Protein AF-A0A8F2DF11-F1 (afdb_monomer_lite)

Structure (mmCIF, N/CA/C/O backbone):
data_AF-A0A8F2DF11-F1
#
_entry.id   AF-A0A8F2DF11-F1
#
loop_
_atom_site.group_PDB
_atom_site.id
_atom_site.type_symbol
_atom_site.label_atom_id
_atom_site.label_alt_id
_atom_site.label_comp_id
_atom_site.label_asym_id
_atom_site.label_entity_id
_atom_site.label_seq_id
_atom_site.pdbx_PDB_ins_code
_atom_site.Cartn_x
_atom_site.Cartn_y
_atom_site.Cartn_z
_atom_site.occupancy
_atom_site.B_iso_or_equiv
_atom_site.auth_seq_id
_atom_site.auth_comp_id
_atom_site.auth_asym_id
_atom_site.auth_atom_id
_atom_site.pdbx_PDB_model_num
ATOM 1 N N . MET A 1 1 ? -10.936 -9.848 0.531 1.00 64.88 1 MET A N 1
ATOM 2 C CA . MET A 1 1 ? -11.044 -8.956 1.709 1.00 64.88 1 MET A CA 1
ATOM 3 C C . MET A 1 1 ? -12.448 -9.126 2.257 1.00 64.88 1 MET A C 1
ATOM 5 O O . MET A 1 1 ? -13.356 -9.231 1.443 1.00 64.88 1 MET A O 1
ATOM 9 N N . LEU A 1 2 ? -12.622 -9.237 3.576 1.00 80.06 2 LEU A N 1
ATOM 10 C CA . LEU A 1 2 ? -13.960 -9.376 4.161 1.00 80.06 2 LEU A CA 1
ATOM 11 C C . LEU A 1 2 ? -14.766 -8.084 3.924 1.00 80.06 2 LEU A C 1
ATOM 13 O O . LEU A 1 2 ? -14.187 -7.006 4.129 1.00 80.06 2 LEU A O 1
ATOM 17 N N . PRO A 1 3 ? -16.049 -8.180 3.514 1.00 91.31 3 PRO A N 1
ATOM 18 C CA . PRO A 1 3 ? -16.958 -7.035 3.473 1.00 91.31 3 PRO A CA 1
ATOM 19 C C . PRO A 1 3 ? -17.015 -6.372 4.849 1.00 91.31 3 PRO A C 1
ATOM 21 O O . PRO A 1 3 ? -17.013 -7.073 5.862 1.00 91.31 3 PRO A O 1
ATOM 24 N N . LEU A 1 4 ? -17.015 -5.040 4.898 1.00 93.69 4 LEU A N 1
ATOM 25 C CA . LEU A 1 4 ? -16.922 -4.279 6.150 1.00 93.69 4 LEU A CA 1
ATOM 26 C C . LEU A 1 4 ? -18.163 -4.470 7.040 1.00 93.69 4 LEU A C 1
ATOM 28 O O . LEU A 1 4 ? -18.088 -4.352 8.265 1.00 93.69 4 LEU A O 1
ATOM 32 N N . GLU A 1 5 ? -19.292 -4.820 6.436 1.00 96.00 5 GLU A N 1
ATOM 33 C CA . GLU A 1 5 ? -20.579 -5.057 7.086 1.00 96.00 5 GLU A CA 1
ATOM 34 C C . GLU A 1 5 ? -20.505 -6.234 8.062 1.00 96.00 5 GLU A C 1
ATOM 36 O O . GLU A 1 5 ? -21.093 -6.189 9.142 1.00 96.00 5 GLU A O 1
ATOM 41 N N . LEU A 1 6 ? -19.731 -7.267 7.717 1.00 95.81 6 LEU A N 1
ATOM 42 C CA . LEU A 1 6 ? -19.611 -8.480 8.518 1.00 95.81 6 LEU A CA 1
ATOM 43 C C . LEU A 1 6 ? -18.935 -8.234 9.883 1.00 95.81 6 LEU A C 1
ATOM 45 O O . LEU A 1 6 ? -19.569 -8.517 10.902 1.00 95.81 6 LEU A O 1
ATOM 49 N N . PRO A 1 7 ? -17.702 -7.685 9.975 1.00 96.31 7 PRO A N 1
ATOM 50 C CA . PRO A 1 7 ? -17.105 -7.374 11.270 1.00 96.31 7 PRO A CA 1
ATOM 51 C C . PRO A 1 7 ? -17.904 -6.306 12.024 1.00 96.31 7 PRO A C 1
ATOM 53 O O . PRO A 1 7 ? -18.022 -6.398 13.242 1.00 96.31 7 PRO A O 1
ATOM 56 N N . THR A 1 8 ? -18.519 -5.343 11.329 1.00 97.62 8 THR A N 1
ATOM 57 C CA . THR A 1 8 ? -19.379 -4.330 11.964 1.00 97.62 8 THR A CA 1
ATOM 58 C C . THR A 1 8 ? -20.570 -4.972 12.682 1.00 97.62 8 THR A C 1
ATOM 60 O O . THR A 1 8 ? -20.850 -4.641 13.837 1.00 97.62 8 THR A O 1
ATOM 63 N N . TYR A 1 9 ? -21.240 -5.939 12.046 1.00 97.88 9 TYR A N 1
ATOM 64 C CA . TYR A 1 9 ? -22.330 -6.699 12.660 1.00 97.88 9 TYR A CA 1
ATOM 65 C C . TYR A 1 9 ? -21.873 -7.440 13.924 1.00 97.88 9 TYR A C 1
ATOM 67 O O . TYR A 1 9 ? -22.479 -7.292 14.983 1.00 97.88 9 TYR A O 1
ATOM 75 N N . PHE A 1 10 ? -20.781 -8.205 13.846 1.00 97.81 10 PHE A N 1
ATOM 76 C CA . PHE A 1 10 ? -20.311 -8.993 14.989 1.00 97.81 10 PHE A CA 1
ATOM 77 C C . PHE A 1 10 ? -19.820 -8.113 16.142 1.00 97.81 10 PHE A C 1
ATOM 79 O O . PHE A 1 10 ? -20.196 -8.340 17.291 1.00 97.81 10 PHE A O 1
ATOM 86 N N . ILE A 1 11 ? -19.035 -7.077 15.851 1.00 98.19 11 ILE A N 1
ATOM 87 C CA . ILE A 1 11 ? -18.499 -6.179 16.878 1.00 98.19 11 ILE A CA 1
ATOM 88 C C . ILE A 1 11 ? -19.634 -5.421 17.569 1.00 98.19 11 ILE A C 1
ATOM 90 O O . ILE A 1 11 ? -19.656 -5.353 18.796 1.00 98.19 11 ILE A O 1
ATOM 94 N N . SER A 1 12 ? -20.603 -4.887 16.820 1.00 98.19 12 SER A N 1
ATOM 95 C CA . SER A 1 12 ? -21.740 -4.173 17.421 1.00 98.19 12 SER A CA 1
ATOM 96 C C . SER A 1 12 ? -22.610 -5.075 18.299 1.00 98.19 12 SER A C 1
ATOM 98 O O . SER A 1 12 ? -23.082 -4.626 19.341 1.00 98.19 12 SER A O 1
ATOM 100 N N . LYS A 1 13 ? -22.785 -6.346 17.914 1.00 98.31 13 LYS A N 1
ATOM 101 C CA . LYS A 1 13 ? -23.607 -7.317 18.645 1.00 98.31 13 LYS A CA 1
ATOM 102 C C . LYS A 1 13 ? -22.943 -7.851 19.916 1.00 98.31 13 LYS A C 1
ATOM 104 O O . LYS A 1 13 ? -23.646 -8.118 20.886 1.00 98.31 13 LYS A O 1
ATOM 109 N N . TYR A 1 14 ? -21.622 -8.032 19.903 1.00 98.12 14 TYR A N 1
ATOM 110 C CA . TYR A 1 14 ? -20.895 -8.756 20.956 1.00 98.12 14 TYR A CA 1
ATOM 111 C C . TYR A 1 14 ? -19.917 -7.899 21.773 1.00 98.12 14 TYR A C 1
ATOM 113 O O . TYR A 1 14 ? -19.211 -8.434 22.620 1.00 98.12 14 TYR A O 1
ATOM 121 N N . SER A 1 15 ? -19.871 -6.584 21.556 1.00 98.38 15 SER A N 1
ATOM 122 C CA . SER A 1 15 ? -19.057 -5.655 22.351 1.00 98.38 15 SER A CA 1
ATOM 123 C C . SER A 1 15 ? -19.786 -4.332 22.567 1.00 98.38 15 SER A C 1
ATOM 125 O O . SER A 1 15 ? -20.746 -4.024 21.857 1.00 98.38 15 SER A O 1
ATOM 127 N N . LYS A 1 16 ? -19.312 -3.512 23.499 1.00 98.38 16 LYS A N 1
ATOM 128 C CA . LYS A 1 16 ? -19.758 -2.137 23.759 1.00 98.38 16 LYS A CA 1
ATOM 129 C C . LYS A 1 16 ? -18.674 -1.132 23.373 1.00 98.38 16 LYS A C 1
ATOM 131 O O . LYS A 1 16 ? -17.536 -1.491 23.088 1.00 98.38 16 LYS A O 1
ATOM 136 N N . GLU A 1 17 ? -19.045 0.144 23.306 1.00 98.38 17 GLU A N 1
ATOM 137 C CA . GLU A 1 17 ? -18.071 1.231 23.159 1.00 98.38 17 GLU A CA 1
ATOM 138 C C . GLU A 1 17 ? -16.983 1.108 24.241 1.00 98.38 17 GLU A C 1
ATOM 140 O O . GLU A 1 17 ? -17.288 0.770 25.384 1.00 98.38 17 GLU A O 1
ATOM 145 N N . ASN A 1 18 ? -15.728 1.360 23.865 1.00 98.25 18 ASN A N 1
ATOM 146 C CA . ASN A 1 18 ? -14.515 1.177 24.676 1.00 98.25 18 ASN A CA 1
ATOM 147 C C . ASN A 1 18 ? -14.087 -0.271 24.997 1.00 98.25 18 ASN A C 1
ATOM 149 O O . ASN A 1 18 ? -12.984 -0.446 25.519 1.00 98.25 18 ASN A O 1
ATOM 153 N N . ASP A 1 19 ? -14.856 -1.305 24.638 1.00 98.50 19 ASP A N 1
ATOM 154 C CA . ASP A 1 19 ? -14.372 -2.691 24.751 1.00 98.50 19 ASP A CA 1
ATOM 155 C C . ASP A 1 19 ? -13.173 -2.939 23.823 1.00 98.50 19 ASP A C 1
ATOM 157 O O . ASP A 1 19 ? -13.004 -2.267 22.800 1.00 98.50 19 ASP A O 1
ATOM 161 N N . LEU A 1 20 ? -12.346 -3.928 24.171 1.00 98.25 20 LEU A N 1
ATOM 162 C CA . LEU A 1 20 ? -11.226 -4.382 23.351 1.00 98.25 20 LEU A CA 1
ATOM 163 C C . LEU A 1 20 ? -11.668 -5.475 22.369 1.00 98.25 20 LEU A C 1
ATOM 165 O O . LEU A 1 20 ? -12.151 -6.529 22.772 1.00 98.25 20 LEU A O 1
ATOM 169 N N . VAL A 1 21 ? -11.423 -5.248 21.080 1.00 97.94 21 VAL A N 1
ATOM 170 C CA . VAL A 1 21 ? -11.607 -6.225 20.001 1.00 97.94 21 VAL A CA 1
ATOM 171 C C . VAL A 1 21 ? -10.242 -6.692 19.503 1.00 97.94 21 VAL A C 1
ATOM 173 O O . VAL A 1 21 ? -9.437 -5.888 19.040 1.00 97.94 21 VAL A O 1
ATOM 176 N N . MET A 1 22 ? -9.979 -7.995 19.559 1.00 96.88 22 MET A N 1
ATOM 177 C CA . MET A 1 22 ? -8.737 -8.578 19.053 1.00 96.88 22 MET A CA 1
ATOM 178 C C . MET A 1 22 ? -9.001 -9.413 17.803 1.00 96.88 22 MET A C 1
ATOM 180 O O . MET A 1 22 ? -9.880 -10.273 17.805 1.00 96.88 22 MET A O 1
ATOM 184 N N . ASP A 1 23 ? -8.212 -9.184 16.758 1.00 95.94 23 ASP A N 1
ATOM 185 C CA . ASP A 1 23 ? -8.204 -10.002 15.548 1.00 95.94 23 ASP A CA 1
ATOM 186 C C . ASP A 1 23 ? -6.799 -10.565 15.296 1.00 95.94 23 ASP A C 1
ATOM 188 O O . ASP A 1 23 ? -5.874 -9.842 14.924 1.00 95.94 23 ASP A O 1
ATOM 192 N N . ASN A 1 24 ? -6.644 -11.873 15.505 1.00 94.94 24 ASN A N 1
ATOM 193 C CA . ASN A 1 24 ? -5.368 -12.577 15.360 1.00 94.94 24 ASN A CA 1
ATOM 194 C C . ASN A 1 24 ? -4.954 -12.814 13.898 1.00 94.94 24 ASN A C 1
ATOM 196 O O . ASN A 1 24 ? -3.800 -13.165 13.654 1.00 94.94 24 ASN A O 1
ATOM 200 N N . PHE A 1 25 ? -5.882 -12.643 12.951 1.00 94.94 25 PHE A N 1
ATOM 201 C CA . PHE A 1 25 ? -5.690 -12.871 11.516 1.00 94.94 25 PHE A CA 1
ATOM 202 C C . PHE A 1 25 ? -6.311 -11.717 10.727 1.00 94.94 25 PHE A C 1
ATOM 204 O O . PHE A 1 25 ? -7.131 -11.898 9.822 1.00 94.94 25 PHE A O 1
ATOM 211 N N . SER A 1 26 ? -5.928 -10.504 11.118 1.00 94.19 26 SER A N 1
ATOM 212 C CA . SER A 1 26 ? -6.582 -9.267 10.694 1.00 94.19 26 SER A CA 1
ATOM 213 C C . SER A 1 26 ? -6.477 -8.990 9.195 1.00 94.19 26 SER A C 1
ATOM 215 O O . SER A 1 26 ? -7.250 -8.184 8.655 1.00 94.19 26 SER A O 1
ATOM 217 N N . GLY A 1 27 ? -5.550 -9.648 8.490 1.00 94.44 27 GLY A N 1
ATOM 218 C CA . GLY A 1 27 ? -5.295 -9.422 7.080 1.00 94.44 27 GLY A CA 1
ATOM 219 C C . GLY A 1 27 ? -5.087 -7.936 6.815 1.00 94.44 27 GLY A C 1
ATOM 220 O O . GLY A 1 27 ? -4.356 -7.237 7.508 1.00 94.44 27 GLY A O 1
ATOM 221 N N . ARG A 1 28 ? -5.810 -7.400 5.830 1.00 94.12 28 ARG A N 1
ATOM 222 C CA . ARG A 1 28 ? -5.750 -5.969 5.487 1.00 94.12 28 ARG A CA 1
ATOM 223 C C . ARG A 1 28 ? -6.543 -5.067 6.450 1.00 94.12 28 ARG A C 1
ATOM 225 O O . ARG A 1 28 ? -6.791 -3.915 6.097 1.00 94.12 28 ARG A O 1
ATOM 232 N N . GLY A 1 29 ? -7.014 -5.566 7.595 1.00 94.88 29 GLY A N 1
ATOM 233 C CA . GLY A 1 29 ? -7.559 -4.768 8.700 1.00 94.88 29 GLY A CA 1
ATOM 234 C C . GLY A 1 29 ? -9.034 -4.351 8.615 1.00 94.88 29 GLY A C 1
ATOM 235 O O . GLY A 1 29 ? -9.387 -3.337 9.210 1.00 94.88 29 GLY A O 1
ATOM 236 N N . SER A 1 30 ? -9.913 -5.071 7.896 1.00 95.12 30 SER A N 1
ATOM 237 C CA . SER A 1 30 ? -11.357 -4.724 7.847 1.00 95.12 30 SER A CA 1
ATOM 238 C C . SER A 1 30 ? -12.006 -4.707 9.240 1.00 95.12 30 SER A C 1
ATOM 240 O O . SER A 1 30 ? -12.810 -3.828 9.541 1.00 95.12 30 SER A O 1
ATOM 242 N N . SER A 1 31 ? -11.641 -5.660 10.098 1.00 95.88 31 SER A N 1
ATOM 243 C CA . SER A 1 31 ? -12.094 -5.756 11.491 1.00 95.88 31 SER A CA 1
ATOM 244 C C . SER A 1 31 ? -11.641 -4.570 12.341 1.00 95.88 31 SER A C 1
ATOM 246 O O . SER A 1 31 ? -12.437 -4.027 13.102 1.00 95.88 31 SER A O 1
ATOM 248 N N . LEU A 1 32 ? -10.398 -4.116 12.161 1.00 96.25 32 LEU A N 1
ATOM 249 C CA . LEU A 1 32 ? -9.835 -2.966 12.877 1.00 96.25 32 LEU A CA 1
ATOM 250 C C . LEU A 1 32 ? -10.547 -1.667 12.494 1.00 96.25 32 LEU A C 1
ATOM 252 O O . LEU A 1 32 ? -10.874 -0.857 13.360 1.00 96.25 32 LEU A O 1
ATOM 256 N N . VAL A 1 33 ? -10.847 -1.490 11.202 1.00 95.56 33 VAL A N 1
ATOM 257 C CA . VAL A 1 33 ? -11.647 -0.354 10.720 1.00 95.56 33 VAL A CA 1
ATOM 258 C C . VAL A 1 33 ? -13.041 -0.374 11.342 1.00 95.56 33 VAL A C 1
ATOM 260 O O . VAL A 1 33 ? -13.478 0.646 11.869 1.00 95.56 33 VAL A O 1
ATOM 263 N N . ALA A 1 34 ? -13.716 -1.526 11.341 1.00 96.50 34 ALA A N 1
ATOM 264 C CA . ALA A 1 34 ? -15.034 -1.664 11.957 1.00 96.50 34 ALA A CA 1
ATOM 265 C C . ALA A 1 34 ? -15.002 -1.365 13.467 1.00 96.50 34 ALA A C 1
ATOM 267 O O . ALA A 1 34 ? -15.828 -0.595 13.958 1.00 96.50 34 ALA A O 1
ATOM 268 N N . ALA A 1 35 ? -14.018 -1.901 14.197 1.00 97.06 35 ALA A N 1
ATOM 269 C CA . ALA A 1 35 ? -13.830 -1.621 15.620 1.00 97.06 35 ALA A CA 1
ATOM 270 C C . ALA A 1 35 ? -13.629 -0.120 15.875 1.00 97.06 35 ALA A C 1
ATOM 272 O O . ALA A 1 35 ? -14.293 0.453 16.738 1.00 97.06 35 ALA A O 1
ATOM 273 N N . ARG A 1 36 ? -12.788 0.540 15.067 1.00 95.50 36 ARG A N 1
ATOM 274 C CA . ARG A 1 36 ? -12.555 1.989 15.134 1.00 95.50 36 ARG A CA 1
ATOM 275 C C . ARG A 1 36 ? -13.829 2.795 14.874 1.00 95.50 36 ARG A C 1
ATOM 277 O O . ARG A 1 36 ? -14.128 3.699 15.648 1.00 95.50 36 ARG A O 1
ATOM 284 N N . MET A 1 37 ? -14.580 2.479 13.816 1.00 95.81 37 MET A N 1
ATOM 285 C CA . MET A 1 37 ? -15.846 3.154 13.480 1.00 95.81 37 MET A CA 1
ATOM 286 C C . MET A 1 37 ? -16.880 3.019 14.600 1.00 95.81 37 MET A C 1
ATOM 288 O O . MET A 1 37 ? -17.621 3.957 14.883 1.00 95.81 37 MET A O 1
ATOM 292 N N . LEU A 1 38 ? -16.892 1.866 15.268 1.00 97.69 38 LEU A N 1
ATOM 293 C CA . LEU A 1 38 ? -17.745 1.582 16.415 1.00 97.69 38 LEU A CA 1
ATOM 294 C C . LEU A 1 38 ? -17.148 2.075 17.745 1.00 97.69 38 LEU A C 1
ATOM 296 O O . LEU A 1 38 ? -17.712 1.780 18.792 1.00 97.69 38 LEU A O 1
ATOM 300 N N . LYS A 1 39 ? -16.039 2.823 17.751 1.00 97.44 39 LYS A N 1
ATOM 301 C CA . LYS A 1 39 ? -15.400 3.346 18.975 1.00 97.44 39 LYS A CA 1
ATOM 302 C C . LYS A 1 39 ? -15.004 2.254 19.987 1.00 97.44 39 LYS A C 1
ATOM 304 O O . LYS A 1 39 ? -15.158 2.411 21.196 1.00 97.44 39 LYS A O 1
ATOM 309 N N . ARG A 1 40 ? -14.522 1.112 19.498 1.00 97.81 40 ARG A N 1
ATOM 310 C CA . ARG A 1 40 ? -13.879 0.072 20.315 1.00 97.81 40 ARG A CA 1
ATOM 311 C C . ARG A 1 40 ? -12.369 0.288 20.324 1.00 97.81 40 ARG A C 1
ATOM 313 O O . ARG A 1 40 ? -11.802 0.829 19.372 1.00 97.81 40 ARG A O 1
ATOM 320 N N . ASN A 1 41 ? -11.721 -0.178 21.383 1.00 97.56 41 ASN A N 1
ATOM 321 C CA . ASN A 1 41 ? -10.285 -0.422 21.365 1.00 97.56 41 ASN A CA 1
ATOM 322 C C . ASN A 1 41 ? -10.016 -1.653 20.493 1.00 97.56 41 ASN A C 1
ATOM 324 O O . ASN A 1 41 ? -10.850 -2.555 20.421 1.00 97.56 41 ASN A O 1
ATOM 328 N N . PHE A 1 42 ? -8.874 -1.710 19.812 1.00 96.69 42 PHE A N 1
ATOM 329 C CA . PHE A 1 42 ? -8.587 -2.831 18.923 1.00 96.69 42 PHE A CA 1
ATOM 330 C C . PHE A 1 42 ? -7.111 -3.204 18.879 1.00 96.69 42 PHE A C 1
ATOM 332 O O . PHE A 1 42 ? -6.236 -2.347 18.988 1.00 96.69 42 PHE A O 1
ATOM 339 N N . ILE A 1 43 ? -6.854 -4.495 18.674 1.00 96.56 43 ILE A N 1
ATOM 340 C CA . ILE A 1 43 ? -5.533 -5.062 18.395 1.00 96.56 43 ILE A CA 1
ATOM 341 C C . ILE A 1 43 ? -5.676 -5.982 17.185 1.00 96.56 43 ILE A C 1
ATOM 343 O O . ILE A 1 43 ? -6.560 -6.837 17.149 1.00 96.56 43 ILE A O 1
ATOM 347 N N . GLY A 1 44 ? -4.807 -5.802 16.194 1.00 95.00 44 GLY A N 1
ATOM 348 C CA . GLY A 1 44 ? -4.730 -6.662 15.020 1.00 95.00 44 GLY A CA 1
ATOM 349 C C . GLY A 1 44 ? -3.351 -7.283 14.896 1.00 95.00 44 GLY A C 1
ATOM 350 O O . GLY A 1 44 ? -2.352 -6.590 15.072 1.00 95.00 44 GLY A O 1
ATOM 351 N N . ASN A 1 45 ? -3.308 -8.569 14.569 1.00 94.19 45 ASN A N 1
ATOM 352 C CA . ASN A 1 45 ? -2.090 -9.275 14.196 1.00 94.19 45 ASN A CA 1
ATOM 353 C C . ASN A 1 45 ? -2.266 -9.926 12.819 1.00 94.19 45 ASN A C 1
ATOM 355 O O . ASN A 1 45 ? -3.380 -10.294 12.439 1.00 94.19 45 ASN A O 1
ATOM 359 N N . ASP A 1 46 ? -1.179 -10.033 12.062 1.00 95.75 46 ASP A N 1
ATOM 360 C CA . ASP A 1 46 ? -1.094 -10.837 10.844 1.00 95.75 46 ASP A CA 1
ATOM 361 C C . ASP A 1 46 ? 0.381 -11.130 10.533 1.00 95.75 46 ASP A C 1
ATOM 363 O O . ASP A 1 46 ? 1.241 -10.272 10.727 1.00 95.75 46 ASP A O 1
ATOM 367 N N . LEU A 1 47 ? 0.680 -12.336 10.046 1.00 94.00 47 LEU A N 1
ATOM 368 C CA . LEU A 1 47 ? 2.049 -12.737 9.711 1.00 94.00 47 LEU A CA 1
ATOM 369 C C . LEU A 1 47 ? 2.559 -12.051 8.434 1.00 94.00 47 LEU A C 1
ATOM 371 O O . LEU A 1 47 ? 3.766 -11.915 8.241 1.00 94.00 47 LEU A O 1
ATOM 375 N N . ASN A 1 48 ? 1.662 -11.658 7.531 1.00 94.25 48 ASN A N 1
ATOM 376 C CA . ASN A 1 48 ? 2.040 -11.134 6.230 1.00 94.25 48 ASN A CA 1
ATOM 377 C C . ASN A 1 48 ? 2.464 -9.650 6.328 1.00 94.25 48 ASN A C 1
ATOM 379 O O . ASN A 1 48 ? 1.632 -8.806 6.670 1.00 94.25 48 ASN A O 1
ATOM 383 N N . PRO A 1 49 ? 3.700 -9.281 5.930 1.00 94.81 49 PRO A N 1
ATOM 384 C CA . PRO A 1 49 ? 4.157 -7.887 5.921 1.00 94.81 49 PRO A CA 1
ATOM 385 C C . PRO A 1 49 ? 3.234 -6.938 5.150 1.00 94.81 49 PRO A C 1
ATOM 387 O O . PRO A 1 49 ? 2.951 -5.827 5.593 1.00 94.81 49 PRO A O 1
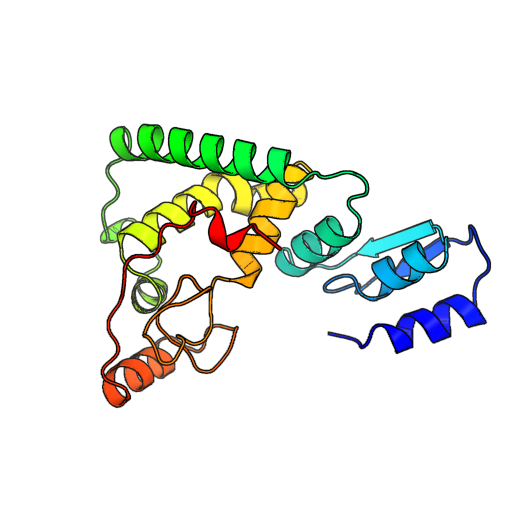ATOM 390 N N . TYR A 1 50 ? 2.705 -7.385 4.007 1.00 94.12 50 TYR A N 1
ATOM 391 C CA . TYR A 1 50 ? 1.763 -6.598 3.211 1.00 94.12 50 TYR A CA 1
ATOM 392 C C . TYR A 1 50 ? 0.444 -6.367 3.963 1.00 94.12 50 TYR A C 1
ATOM 394 O O . TYR A 1 50 ? -0.123 -5.276 3.907 1.00 94.12 50 TYR A O 1
ATOM 402 N N . ALA A 1 51 ? -0.035 -7.374 4.700 1.00 94.94 51 ALA A N 1
ATOM 403 C CA . ALA A 1 51 ? -1.226 -7.244 5.530 1.00 94.94 51 ALA A CA 1
ATOM 404 C C . ALA A 1 51 ? -1.014 -6.198 6.634 1.00 94.94 51 ALA A C 1
ATOM 406 O O . ALA A 1 51 ? -1.856 -5.311 6.772 1.00 94.94 51 ALA A O 1
ATOM 407 N N . TYR A 1 52 ? 0.135 -6.236 7.323 1.00 95.94 52 TYR A N 1
ATOM 408 C CA . TYR A 1 52 ? 0.509 -5.239 8.330 1.00 95.94 52 TYR A CA 1
ATOM 409 C C . TYR A 1 52 ? 0.569 -3.821 7.758 1.00 95.94 52 TYR A C 1
ATOM 411 O O . TYR A 1 52 ? -0.042 -2.917 8.317 1.00 95.94 52 TYR A O 1
ATOM 419 N N . VAL A 1 53 ? 1.253 -3.608 6.629 1.00 96.88 53 VAL A N 1
ATOM 420 C CA . VAL A 1 53 ? 1.365 -2.267 6.025 1.00 96.88 53 VAL A CA 1
ATOM 421 C C . VAL A 1 53 ? -0.022 -1.697 5.705 1.00 96.88 53 VAL A C 1
ATOM 423 O O . VAL A 1 53 ? -0.323 -0.545 6.040 1.00 96.88 53 VAL A O 1
ATOM 426 N N . CYS A 1 54 ? -0.903 -2.520 5.124 1.00 95.56 54 CYS A N 1
ATOM 427 C CA . CYS A 1 54 ? -2.277 -2.132 4.814 1.00 95.56 54 CYS A CA 1
ATOM 428 C C . CYS A 1 54 ? -3.145 -1.893 6.055 1.00 95.56 54 CYS A C 1
ATOM 430 O O . CYS A 1 54 ? -3.972 -0.978 6.055 1.00 95.56 54 CYS A O 1
ATOM 432 N N . SER A 1 55 ? -3.026 -2.736 7.083 1.00 95.25 55 SER A N 1
ATOM 433 C CA . SER A 1 55 ? -3.824 -2.616 8.303 1.00 95.25 55 SER A CA 1
ATOM 434 C C . SER A 1 55 ? -3.355 -1.427 9.139 1.00 95.25 55 SER A C 1
ATOM 436 O O . SER A 1 55 ? -4.193 -0.610 9.517 1.00 95.25 55 SER A O 1
ATOM 438 N N . LYS A 1 56 ? -2.039 -1.234 9.302 1.00 94.94 56 LYS A N 1
ATOM 439 C CA . LYS A 1 56 ? -1.436 -0.056 9.940 1.00 94.94 56 LYS A CA 1
ATOM 440 C C . LYS A 1 56 ? -1.931 1.233 9.300 1.00 94.94 56 LYS A C 1
ATOM 442 O O . LYS A 1 56 ? -2.465 2.073 10.020 1.00 94.94 56 LYS A O 1
ATOM 447 N N . PHE A 1 57 ? -1.880 1.352 7.969 1.00 95.12 57 PHE A N 1
ATOM 448 C CA . PHE A 1 57 ? -2.360 2.546 7.257 1.00 95.12 57 PHE A CA 1
ATOM 449 C C . PHE A 1 57 ? -3.794 2.938 7.651 1.00 95.12 57 PHE A C 1
ATOM 451 O O . PHE A 1 57 ? -4.069 4.091 7.969 1.00 95.12 57 PHE A O 1
ATOM 458 N N . LYS A 1 58 ? -4.706 1.965 7.735 1.00 92.38 58 LYS A N 1
ATOM 459 C CA . LYS A 1 58 ? -6.117 2.198 8.099 1.00 92.38 58 LYS A CA 1
ATOM 460 C C . LYS A 1 58 ? -6.330 2.599 9.562 1.00 92.38 58 LYS A C 1
ATOM 462 O O . LYS A 1 58 ? -7.405 3.078 9.934 1.00 92.38 58 LYS A O 1
ATOM 467 N N . THR A 1 59 ? -5.324 2.398 10.407 1.00 89.25 59 THR A N 1
ATOM 468 C CA . THR A 1 59 ? -5.355 2.768 11.828 1.00 89.25 59 THR A CA 1
ATOM 469 C C . THR A 1 59 ? -4.738 4.139 12.103 1.00 89.25 59 THR A C 1
ATOM 471 O O . THR A 1 59 ? -4.982 4.694 13.176 1.00 89.25 59 THR A O 1
ATOM 474 N N . ILE A 1 60 ? -4.044 4.737 11.125 1.00 90.19 60 ILE A N 1
ATOM 475 C CA . ILE A 1 60 ? -3.475 6.087 11.230 1.00 90.19 60 ILE A CA 1
ATOM 476 C C . ILE A 1 60 ? -4.604 7.097 11.474 1.00 90.19 60 ILE A C 1
ATOM 478 O O . ILE A 1 60 ? -5.666 7.055 10.840 1.00 90.19 60 ILE A O 1
ATOM 482 N N . LYS A 1 61 ? -4.413 7.982 12.456 1.00 84.56 61 LYS A N 1
ATOM 483 C CA . LYS A 1 61 ? -5.430 8.969 12.857 1.00 84.56 61 LYS A CA 1
ATOM 484 C C . LYS A 1 61 ? -5.273 10.302 12.140 1.00 84.56 61 LYS A C 1
ATOM 486 O O . LYS A 1 61 ? -6.275 10.852 11.701 1.00 84.56 61 LYS A O 1
ATOM 491 N N . ASN A 1 62 ? -4.037 10.778 12.021 1.00 87.12 62 ASN A N 1
ATOM 492 C CA . ASN A 1 62 ? -3.724 12.128 11.576 1.00 87.12 62 ASN A CA 1
ATOM 493 C C . ASN A 1 62 ? -2.623 12.064 10.517 1.00 87.12 62 ASN A C 1
ATOM 495 O O . ASN A 1 62 ? -1.445 12.028 10.854 1.00 87.12 62 ASN A O 1
ATOM 499 N N . ILE A 1 63 ? -3.013 12.038 9.248 1.00 90.38 63 ILE A N 1
ATOM 500 C CA . ILE A 1 63 ? -2.092 12.165 8.121 1.00 90.38 63 ILE A CA 1
ATOM 501 C C . ILE A 1 63 ? -2.725 13.112 7.112 1.00 90.38 63 ILE A C 1
ATOM 503 O O . ILE A 1 63 ? -3.899 12.949 6.769 1.00 90.38 63 ILE A O 1
ATOM 507 N N . LYS A 1 64 ? -1.988 14.141 6.696 1.00 93.06 64 LYS A N 1
ATOM 508 C CA . LYS A 1 64 ? -2.461 15.061 5.664 1.00 93.06 64 LYS A CA 1
ATOM 509 C C . LYS A 1 64 ? -1.868 14.666 4.329 1.00 93.06 64 LYS A C 1
ATOM 511 O O . LYS A 1 64 ? -0.762 14.136 4.246 1.00 93.06 64 LYS A O 1
ATOM 516 N N . LYS A 1 65 ? -2.612 14.965 3.273 1.00 91.56 65 LYS A N 1
ATOM 517 C CA . LYS A 1 65 ? -2.171 14.725 1.904 1.00 91.56 65 LYS A CA 1
ATOM 518 C C . LYS A 1 65 ? -0.878 15.477 1.598 1.00 91.56 65 LYS A C 1
ATOM 520 O O . LYS A 1 65 ? 0.009 14.920 0.966 1.00 91.56 65 LYS A O 1
ATOM 525 N N . GLU A 1 66 ? -0.762 16.712 2.071 1.00 94.00 66 GLU A N 1
ATOM 526 C CA . GLU A 1 66 ? 0.416 17.554 1.864 1.00 94.0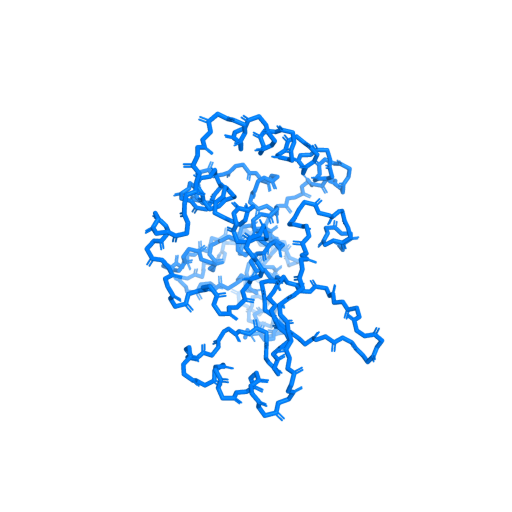0 66 GLU A CA 1
ATOM 527 C C . GLU A 1 66 ? 1.667 16.929 2.491 1.00 94.00 66 GLU A C 1
ATOM 529 O O . GLU A 1 66 ? 2.720 16.932 1.865 1.00 94.00 66 GLU A O 1
ATOM 534 N N . ASP A 1 67 ? 1.543 16.318 3.674 1.00 95.25 67 ASP A N 1
ATOM 535 C CA . ASP A 1 67 ? 2.665 15.648 4.341 1.00 95.25 67 ASP A CA 1
ATOM 536 C C . ASP A 1 67 ? 3.161 14.445 3.523 1.00 95.25 67 ASP A C 1
ATOM 538 O O . ASP A 1 67 ? 4.364 14.219 3.406 1.00 95.25 67 ASP A O 1
ATOM 542 N N . ILE A 1 68 ? 2.235 13.697 2.913 1.00 95.00 68 ILE A N 1
ATOM 543 C CA . ILE A 1 68 ? 2.555 12.566 2.033 1.00 95.00 68 ILE A CA 1
ATOM 544 C C . ILE A 1 68 ? 3.275 13.054 0.777 1.00 95.00 68 ILE A C 1
ATOM 546 O O . ILE A 1 68 ? 4.301 12.490 0.412 1.00 95.00 68 ILE A O 1
ATOM 550 N N . LEU A 1 69 ? 2.757 14.103 0.131 1.00 95.00 69 LEU A N 1
ATOM 551 C CA . LEU A 1 69 ? 3.359 14.668 -1.079 1.00 95.00 69 LEU A CA 1
ATOM 552 C C . LEU A 1 69 ? 4.768 15.208 -0.808 1.00 95.00 69 LEU A C 1
ATOM 554 O O . LEU A 1 69 ? 5.693 14.840 -1.520 1.00 95.00 69 LEU A O 1
ATOM 558 N N . ASN A 1 70 ? 4.953 15.966 0.276 1.00 96.31 70 ASN A N 1
ATOM 559 C CA . ASN A 1 70 ? 6.272 16.460 0.675 1.00 96.31 70 ASN A CA 1
ATOM 560 C C . ASN A 1 70 ? 7.254 15.310 0.945 1.00 96.31 70 ASN A C 1
ATOM 562 O O . ASN A 1 70 ? 8.423 15.383 0.576 1.00 96.31 70 ASN A O 1
ATOM 566 N N . GLN A 1 71 ? 6.789 14.233 1.586 1.00 96.88 71 GLN A N 1
ATOM 567 C CA . GLN A 1 71 ? 7.638 13.075 1.854 1.00 96.88 71 GLN A CA 1
ATOM 568 C C . GLN A 1 71 ? 8.004 12.316 0.570 1.00 96.88 71 GLN A C 1
ATOM 570 O O . GLN A 1 71 ? 9.110 11.793 0.472 1.00 96.88 71 GLN A O 1
ATOM 575 N N . ILE A 1 72 ? 7.125 12.280 -0.432 1.00 96.56 72 ILE A N 1
ATOM 576 C CA . ILE A 1 72 ? 7.443 11.711 -1.748 1.00 96.56 72 ILE A CA 1
ATOM 577 C C . ILE A 1 72 ? 8.495 12.552 -2.468 1.00 96.56 72 ILE A C 1
ATOM 579 O O . ILE A 1 72 ? 9.454 11.975 -2.973 1.00 96.56 72 ILE A O 1
ATOM 583 N N . ASP A 1 73 ? 8.365 13.880 -2.452 1.00 96.69 73 ASP A N 1
ATOM 584 C CA . ASP A 1 73 ? 9.358 14.784 -3.044 1.00 96.69 73 ASP A CA 1
ATOM 585 C C . ASP A 1 73 ? 10.728 14.612 -2.358 1.00 96.69 73 ASP A C 1
ATOM 587 O O . ASP A 1 73 ? 11.770 14.563 -3.014 1.00 96.69 73 ASP A O 1
ATOM 591 N N . ASN A 1 74 ? 10.748 14.441 -1.030 1.00 97.69 74 ASN A N 1
ATOM 592 C CA . ASN A 1 74 ? 11.971 14.116 -0.290 1.00 97.69 74 ASN A CA 1
ATOM 593 C C . ASN A 1 74 ? 12.576 12.781 -0.746 1.00 97.69 74 ASN A C 1
ATOM 595 O O . ASN A 1 74 ? 13.778 12.707 -0.994 1.00 97.69 74 ASN A O 1
ATOM 599 N N . LEU A 1 75 ? 11.757 11.734 -0.883 1.00 97.38 75 LEU A N 1
ATOM 600 C CA . LEU A 1 75 ? 12.212 10.420 -1.341 1.00 97.38 75 LEU A CA 1
ATOM 601 C C . LEU A 1 75 ? 12.713 10.449 -2.793 1.00 97.38 75 LEU A C 1
ATOM 603 O O . LEU A 1 75 ? 13.671 9.744 -3.099 1.00 97.38 75 LEU A O 1
ATOM 607 N N . GLU A 1 76 ? 12.108 11.253 -3.670 1.00 97.50 76 GLU A N 1
ATOM 608 C CA . GLU A 1 76 ? 12.577 11.447 -5.048 1.00 97.50 76 GLU A CA 1
ATOM 609 C C . GLU A 1 76 ? 13.951 12.128 -5.059 1.00 97.50 76 GLU A C 1
ATOM 611 O O . GLU A 1 76 ? 14.872 11.651 -5.719 1.00 97.50 76 GLU A O 1
ATOM 616 N N . ASN A 1 77 ? 14.140 13.181 -4.259 1.00 97.12 77 ASN A N 1
ATOM 617 C CA . ASN A 1 77 ? 15.440 13.844 -4.121 1.00 97.12 77 ASN A CA 1
ATOM 618 C C . ASN A 1 77 ? 16.517 12.898 -3.568 1.00 97.12 77 ASN A C 1
ATOM 620 O O . ASN A 1 77 ? 17.631 12.842 -4.093 1.00 97.12 77 ASN A O 1
ATOM 624 N N . GLU A 1 78 ? 16.189 12.117 -2.534 1.00 97.06 78 GLU A N 1
ATOM 625 C CA . GLU A 1 78 ? 17.092 11.089 -2.010 1.00 97.06 78 GLU A CA 1
ATOM 626 C C . GLU A 1 78 ? 17.426 10.031 -3.068 1.00 97.06 78 GLU A C 1
ATOM 628 O O . GLU A 1 78 ? 18.578 9.605 -3.165 1.00 97.06 78 GLU A O 1
ATOM 633 N N . PHE A 1 79 ? 16.444 9.623 -3.874 1.00 96.31 79 PHE A N 1
ATOM 634 C CA . PHE A 1 79 ? 16.644 8.683 -4.970 1.00 96.31 79 PHE A CA 1
ATOM 635 C C . PHE A 1 79 ? 17.601 9.231 -6.027 1.00 96.31 79 PHE A C 1
ATOM 637 O O . PHE A 1 79 ? 18.480 8.494 -6.468 1.00 96.31 79 PHE A O 1
ATOM 644 N N . LEU A 1 80 ? 17.466 10.499 -6.421 1.00 95.31 80 LEU A N 1
ATOM 645 C CA . LEU A 1 80 ? 18.351 11.122 -7.408 1.00 95.31 80 LEU A CA 1
ATOM 646 C C . LEU A 1 80 ? 19.806 11.122 -6.923 1.00 95.31 80 LEU A C 1
ATOM 648 O O . LEU A 1 80 ? 20.686 10.635 -7.633 1.00 95.31 80 LEU A O 1
ATOM 652 N N . ILE A 1 81 ? 20.043 11.547 -5.677 1.00 95.12 81 ILE A N 1
ATOM 653 C CA . ILE A 1 81 ? 21.376 11.514 -5.050 1.00 95.12 81 ILE A CA 1
ATOM 654 C C . ILE A 1 81 ? 21.896 10.075 -4.962 1.00 95.12 81 ILE A C 1
ATOM 656 O O . ILE A 1 81 ? 23.063 9.793 -5.241 1.00 95.12 81 ILE A O 1
ATOM 660 N N . TRP A 1 82 ? 21.041 9.134 -4.563 1.00 94.00 82 TRP A N 1
ATOM 661 C CA . TRP A 1 82 ? 21.413 7.728 -4.466 1.00 94.00 82 TRP A CA 1
ATOM 662 C C . TRP A 1 82 ? 21.782 7.140 -5.835 1.00 94.00 82 TRP A C 1
ATOM 664 O O . TRP A 1 82 ? 22.802 6.460 -5.939 1.00 94.00 82 TRP A O 1
ATOM 674 N N . LYS A 1 83 ? 21.014 7.439 -6.889 1.00 91.69 83 LYS A N 1
ATOM 675 C CA . LYS A 1 83 ? 21.237 6.962 -8.263 1.00 91.69 83 LYS A CA 1
ATOM 676 C C . LYS A 1 83 ? 22.558 7.470 -8.843 1.00 91.69 83 LYS A C 1
ATOM 678 O O . LYS A 1 83 ? 23.220 6.726 -9.555 1.00 91.69 83 LYS A O 1
ATOM 683 N N . GLU A 1 84 ? 22.968 8.695 -8.522 1.00 90.00 84 GLU A N 1
ATOM 684 C CA . GLU A 1 84 ? 24.266 9.240 -8.952 1.00 90.00 84 GLU A CA 1
ATOM 685 C C . GLU A 1 84 ? 25.456 8.509 -8.314 1.00 90.00 84 GLU A C 1
ATOM 687 O O . GLU A 1 84 ? 26.488 8.319 -8.953 1.00 90.00 84 GLU A O 1
ATOM 692 N N . ASN A 1 85 ? 25.305 8.067 -7.063 1.00 88.88 85 ASN A N 1
ATOM 693 C CA . ASN A 1 85 ? 26.380 7.437 -6.292 1.00 88.88 85 ASN A CA 1
ATOM 694 C C . ASN A 1 85 ? 26.418 5.904 -6.405 1.00 88.88 85 ASN A C 1
ATOM 696 O O . ASN A 1 85 ? 27.354 5.278 -5.910 1.00 88.88 85 ASN A O 1
ATOM 700 N N . ASN A 1 86 ? 25.409 5.287 -7.024 1.00 83.56 86 ASN A N 1
ATOM 701 C CA . ASN A 1 86 ? 25.287 3.837 -7.139 1.00 83.56 86 ASN A CA 1
ATOM 702 C C . ASN A 1 86 ? 25.111 3.447 -8.608 1.00 83.56 86 ASN A C 1
ATOM 704 O O . ASN A 1 86 ? 24.074 3.705 -9.216 1.00 83.56 86 ASN A O 1
ATOM 708 N N . LEU A 1 87 ? 26.112 2.770 -9.171 1.00 73.69 87 LEU A N 1
ATOM 709 C CA . LEU A 1 87 ? 25.975 2.127 -10.474 1.00 73.69 87 LEU A CA 1
ATOM 710 C C . LEU A 1 87 ? 25.135 0.861 -10.291 1.00 73.69 87 LEU A C 1
ATOM 712 O O . LEU A 1 87 ? 25.554 -0.061 -9.598 1.00 73.69 87 LEU A O 1
ATOM 716 N N . ILE A 1 88 ? 23.937 0.845 -10.873 1.00 75.00 88 ILE A N 1
ATOM 717 C CA . ILE A 1 88 ? 23.027 -0.302 -10.815 1.00 75.00 88 ILE A CA 1
ATOM 718 C C . ILE A 1 88 ? 23.020 -0.940 -12.184 1.00 75.00 88 ILE A C 1
ATOM 720 O O . ILE A 1 88 ? 22.514 -0.352 -13.147 1.00 75.00 88 ILE A O 1
ATOM 724 N N . TYR A 1 89 ? 23.550 -2.150 -12.265 1.00 68.94 89 TYR A N 1
ATOM 725 C CA . TYR A 1 89 ? 23.512 -2.918 -13.490 1.00 68.94 89 TYR A CA 1
ATOM 726 C C . TYR A 1 89 ? 22.288 -3.841 -13.502 1.00 68.94 89 TYR A C 1
ATOM 728 O O . TYR A 1 89 ? 21.841 -4.319 -12.452 1.00 68.94 89 TYR A O 1
ATOM 736 N N . PRO A 1 90 ? 21.705 -4.117 -14.682 1.00 66.12 90 PRO A N 1
ATOM 737 C CA . PRO A 1 90 ? 20.642 -5.104 -14.825 1.00 66.12 90 PRO A CA 1
ATOM 738 C C . PRO A 1 90 ? 20.957 -6.441 -14.161 1.00 66.12 90 PRO A C 1
ATOM 740 O O . PRO A 1 90 ? 20.049 -7.083 -13.635 1.00 66.12 90 PRO A O 1
ATOM 743 N N . GLU A 1 91 ? 22.213 -6.863 -14.169 1.00 67.19 91 GLU A N 1
ATOM 744 C CA . GLU A 1 91 ? 22.690 -8.117 -13.594 1.00 67.19 91 GLU A CA 1
ATOM 745 C C . GLU A 1 91 ? 22.679 -8.123 -12.056 1.00 67.19 91 GLU A C 1
ATOM 747 O O . GLU A 1 91 ? 22.487 -9.185 -11.465 1.00 67.19 91 GLU A O 1
ATOM 752 N N . ASP A 1 92 ? 22.796 -6.957 -11.412 1.00 64.56 92 ASP A N 1
ATOM 753 C CA . ASP A 1 92 ? 22.836 -6.824 -9.945 1.00 64.56 92 ASP A CA 1
ATOM 754 C C . ASP A 1 92 ? 21.466 -7.055 -9.299 1.00 64.56 92 ASP A C 1
ATOM 756 O O . ASP A 1 92 ? 21.338 -7.422 -8.127 1.00 64.56 92 ASP A O 1
ATOM 760 N N . LEU A 1 93 ? 20.401 -6.858 -10.075 1.00 65.31 93 LEU A N 1
ATOM 761 C CA . LEU A 1 93 ? 19.052 -7.171 -9.647 1.00 65.31 93 LEU A CA 1
ATOM 762 C C . LEU A 1 93 ? 18.813 -8.669 -9.859 1.00 65.31 93 LEU A C 1
ATOM 764 O O . LEU A 1 93 ? 18.520 -9.105 -10.974 1.00 65.31 93 LEU A O 1
ATOM 768 N N . ILE A 1 94 ? 18.820 -9.436 -8.758 1.00 60.28 94 ILE A N 1
ATOM 769 C CA . ILE A 1 94 ? 18.462 -10.877 -8.638 1.00 60.28 94 ILE A CA 1
ATOM 770 C C . ILE A 1 94 ? 16.990 -11.156 -9.055 1.00 60.28 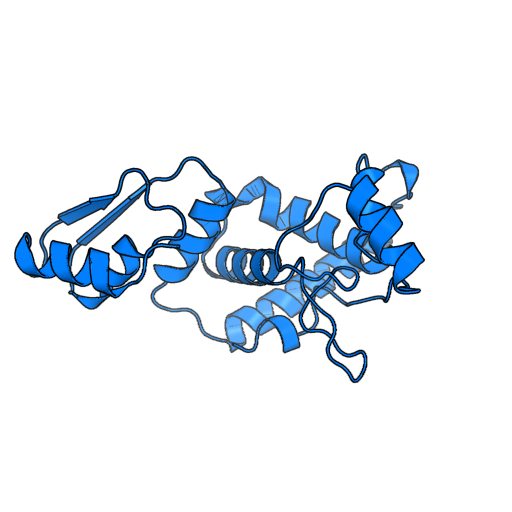94 ILE A C 1
ATOM 772 O O . ILE A 1 94 ? 16.375 -12.167 -8.736 1.00 60.28 94 ILE A O 1
ATOM 776 N N . PHE A 1 95 ? 16.375 -10.250 -9.807 1.00 65.50 95 PHE A N 1
ATOM 777 C CA . PHE A 1 95 ? 14.971 -10.233 -10.163 1.00 65.50 95 PHE A CA 1
ATOM 778 C C . PHE A 1 95 ? 14.770 -10.368 -11.671 1.00 65.50 95 PHE A C 1
ATOM 780 O O . PHE A 1 95 ? 13.980 -9.631 -12.262 1.00 65.50 95 PHE A O 1
ATOM 787 N N . ASN A 1 96 ? 15.459 -11.316 -12.315 1.00 69.56 96 ASN A N 1
ATOM 788 C CA . ASN A 1 96 ? 15.242 -11.607 -13.740 1.00 69.56 96 ASN A CA 1
ATOM 789 C C . ASN A 1 96 ? 13.762 -11.860 -14.058 1.00 69.56 96 ASN A C 1
ATOM 791 O O . ASN A 1 96 ? 13.265 -11.416 -15.092 1.00 69.56 96 ASN A O 1
ATOM 795 N N . ASP A 1 97 ? 13.043 -12.475 -13.123 1.00 80.06 97 ASP A N 1
ATOM 796 C CA . ASP A 1 97 ? 11.612 -12.719 -13.253 1.00 80.06 97 ASP A CA 1
ATOM 797 C C . ASP A 1 97 ? 10.758 -11.460 -13.086 1.00 80.06 97 ASP A C 1
ATOM 799 O O . ASP A 1 97 ? 9.648 -11.432 -13.602 1.00 80.06 97 ASP A O 1
ATOM 803 N N . ILE A 1 98 ? 11.249 -10.410 -12.414 1.00 86.38 98 ILE A N 1
ATOM 804 C CA . ILE A 1 98 ? 10.484 -9.174 -12.178 1.00 86.38 98 ILE A CA 1
ATOM 805 C C . ILE A 1 98 ? 10.666 -8.159 -13.319 1.00 86.38 98 ILE A C 1
ATOM 807 O O . ILE A 1 98 ? 9.769 -7.360 -13.590 1.00 86.38 98 ILE A O 1
ATOM 811 N N . LYS A 1 99 ? 11.789 -8.219 -14.049 1.00 88.50 99 LYS A N 1
ATOM 812 C CA . LYS A 1 99 ? 12.084 -7.331 -15.195 1.00 88.50 99 LYS A CA 1
ATOM 813 C C . LYS A 1 99 ? 11.003 -7.350 -16.275 1.00 88.50 99 LYS A C 1
ATOM 815 O O . LYS A 1 99 ? 10.827 -6.375 -16.990 1.00 88.50 99 LYS A O 1
ATOM 820 N N . ILE A 1 100 ? 10.255 -8.445 -16.385 1.00 90.25 100 ILE A N 1
ATOM 821 C CA . ILE A 1 100 ? 9.150 -8.543 -17.339 1.00 90.25 100 ILE A CA 1
ATOM 822 C C . ILE A 1 100 ? 7.957 -7.649 -16.992 1.00 90.25 100 ILE A C 1
ATOM 824 O O . ILE A 1 100 ? 7.154 -7.325 -17.864 1.00 90.25 100 ILE A O 1
ATOM 828 N N . PHE A 1 101 ? 7.809 -7.272 -15.724 1.00 92.69 101 PHE A N 1
ATOM 829 C CA . PHE A 1 101 ? 6.659 -6.500 -15.279 1.00 92.69 101 PHE A CA 1
ATOM 830 C C . PHE A 1 101 ? 6.910 -4.999 -15.353 1.00 92.69 101 PHE A C 1
ATOM 832 O O . PHE A 1 101 ? 5.945 -4.265 -15.508 1.00 92.69 101 PHE A O 1
ATOM 839 N N . PHE A 1 102 ? 8.148 -4.518 -15.239 1.00 93.62 102 PHE A N 1
ATOM 840 C CA . PHE A 1 102 ? 8.429 -3.090 -15.060 1.00 93.62 102 PHE A CA 1
ATOM 841 C C . PHE A 1 102 ? 9.473 -2.587 -16.050 1.00 93.62 102 PHE A C 1
ATOM 843 O O . PHE A 1 102 ? 10.441 -3.279 -16.350 1.00 93.62 102 PHE A O 1
ATOM 850 N N . HIS A 1 103 ? 9.288 -1.353 -16.523 1.00 93.75 103 HIS A N 1
ATOM 851 C CA . HIS A 1 103 ? 10.346 -0.631 -17.222 1.00 93.75 103 HIS A CA 1
ATOM 852 C C . HIS A 1 103 ? 11.580 -0.498 -16.321 1.00 93.75 103 HIS A C 1
ATOM 854 O O . HIS A 1 103 ? 11.438 -0.401 -15.102 1.00 93.75 103 HIS A O 1
ATOM 860 N N . TRP A 1 104 ? 12.774 -0.459 -16.916 1.00 90.88 104 TRP A N 1
ATOM 861 C CA . TRP A 1 104 ? 14.040 -0.437 -16.181 1.00 90.88 104 TRP A CA 1
ATOM 862 C C . TRP A 1 104 ? 14.107 0.686 -15.137 1.00 90.88 104 TRP A C 1
ATOM 864 O O . TRP A 1 104 ? 14.296 0.402 -13.959 1.00 90.88 104 TRP A O 1
ATOM 874 N N . ASP A 1 105 ? 13.862 1.938 -15.535 1.00 92.31 105 ASP A N 1
ATOM 875 C CA . ASP A 1 105 ? 13.893 3.067 -14.594 1.00 92.31 105 ASP A CA 1
ATOM 876 C C . ASP A 1 105 ? 12.871 2.927 -13.457 1.00 92.31 105 ASP A C 1
ATOM 878 O O . ASP A 1 105 ? 13.221 3.103 -12.295 1.00 92.31 105 ASP A O 1
ATOM 882 N N . THR A 1 106 ? 11.641 2.496 -13.761 1.00 94.62 106 THR A N 1
ATOM 883 C CA . THR A 1 106 ? 10.619 2.214 -12.740 1.00 94.62 106 THR A CA 1
ATOM 884 C C . THR A 1 106 ? 11.073 1.115 -11.781 1.00 94.62 106 THR A C 1
ATOM 886 O O . THR A 1 106 ? 10.829 1.194 -10.581 1.00 94.62 106 THR A O 1
ATOM 889 N N . LEU A 1 107 ? 11.742 0.073 -12.285 1.00 92.69 107 LEU A N 1
ATOM 890 C CA . LEU A 1 107 ? 12.258 -1.015 -11.457 1.00 92.69 107 LEU A CA 1
ATOM 891 C C . LEU A 1 107 ? 13.369 -0.533 -10.517 1.00 92.69 107 LEU A C 1
ATOM 893 O O . LEU A 1 107 ? 13.410 -0.958 -9.365 1.00 92.69 107 LEU A O 1
ATOM 897 N N . VAL A 1 108 ? 14.243 0.355 -10.991 1.00 92.19 108 VAL A N 1
ATOM 898 C CA . VAL A 1 108 ? 15.311 0.966 -10.188 1.00 92.19 108 VAL A CA 1
ATOM 899 C C . VAL A 1 108 ? 14.730 1.856 -9.083 1.00 92.19 108 VAL A C 1
ATOM 901 O O . VAL A 1 108 ? 15.143 1.747 -7.929 1.00 92.19 108 VAL A O 1
ATOM 904 N N . GLU A 1 109 ? 13.714 2.662 -9.393 1.00 95.06 109 GLU A N 1
ATOM 905 C CA . GLU A 1 109 ? 12.977 3.461 -8.401 1.00 95.06 109 GLU A CA 1
ATOM 906 C C . GLU A 1 109 ? 12.274 2.567 -7.358 1.00 95.06 109 GLU A C 1
ATOM 908 O O . GLU A 1 109 ? 12.380 2.789 -6.150 1.00 95.06 109 GLU A O 1
ATOM 913 N N . LEU A 1 110 ? 11.606 1.494 -7.800 1.00 94.44 110 LEU A N 1
ATOM 914 C CA . LEU A 1 110 ? 10.980 0.507 -6.911 1.00 94.44 110 LEU A CA 1
ATOM 915 C C . LEU A 1 110 ? 12.003 -0.204 -6.021 1.00 94.44 110 LEU A C 1
ATOM 917 O O . LEU A 1 110 ? 11.717 -0.493 -4.857 1.00 94.44 110 LEU A O 1
ATOM 921 N N . PHE A 1 111 ? 13.187 -0.503 -6.556 1.00 92.12 111 PHE A N 1
ATOM 922 C CA . PHE A 1 111 ? 14.271 -1.103 -5.791 1.00 92.12 111 PHE A CA 1
ATOM 923 C C . PHE A 1 111 ? 14.734 -0.168 -4.675 1.00 92.12 111 PHE A C 1
ATOM 925 O O . PHE A 1 111 ? 14.826 -0.610 -3.530 1.00 92.12 111 PHE A O 1
ATOM 932 N N . PHE A 1 112 ? 14.934 1.116 -4.976 1.00 94.06 112 PHE A N 1
ATOM 933 C CA . PHE A 1 112 ? 15.260 2.124 -3.969 1.00 94.06 112 PHE A CA 1
ATOM 934 C C . PHE A 1 112 ? 14.210 2.167 -2.850 1.00 94.06 112 PHE A C 1
ATOM 936 O O . PHE A 1 112 ? 14.560 2.035 -1.676 1.00 94.06 112 PHE A O 1
ATOM 943 N N . ILE A 1 113 ? 12.916 2.241 -3.190 1.00 96.00 113 ILE A N 1
ATOM 944 C CA . ILE A 1 113 ? 11.847 2.230 -2.178 1.00 96.00 113 ILE A CA 1
ATOM 945 C C . ILE A 1 113 ? 11.841 0.926 -1.371 1.00 96.00 113 ILE A C 1
ATOM 947 O O . ILE A 1 113 ? 11.624 0.952 -0.156 1.00 96.00 113 ILE A O 1
ATOM 951 N N . ARG A 1 114 ? 12.099 -0.228 -2.000 1.00 93.38 114 ARG A N 1
ATOM 952 C CA . ARG A 1 114 ? 12.198 -1.506 -1.280 1.00 93.38 114 ARG A CA 1
ATOM 953 C C . ARG A 1 114 ? 13.309 -1.465 -0.236 1.00 93.38 114 ARG A C 1
ATOM 955 O O . ARG A 1 114 ? 13.090 -1.916 0.885 1.00 93.38 114 ARG A O 1
ATOM 962 N N . GLU A 1 115 ? 14.480 -0.956 -0.596 1.00 92.31 115 GLU A N 1
ATOM 963 C CA . GLU A 1 115 ? 15.623 -0.869 0.314 1.00 92.31 115 GLU A CA 1
ATOM 964 C C . GLU A 1 115 ? 15.379 0.150 1.433 1.00 92.31 115 GLU A C 1
ATOM 966 O O . GLU A 1 115 ? 15.639 -0.153 2.598 1.00 92.31 115 GLU A O 1
ATOM 971 N N . LYS A 1 116 ? 14.806 1.313 1.105 1.00 94.12 116 LYS A N 1
ATOM 972 C CA . LYS A 1 116 ? 14.541 2.395 2.060 1.00 94.12 116 LYS A CA 1
ATOM 973 C C . LYS A 1 116 ? 13.390 2.067 3.017 1.00 94.12 116 LYS A C 1
ATOM 975 O O . LYS A 1 116 ? 13.562 2.113 4.234 1.00 94.12 116 LYS A O 1
ATOM 980 N N . LEU A 1 117 ? 12.222 1.729 2.467 1.00 96.50 117 LEU A N 1
ATOM 981 C CA . LEU A 1 117 ? 10.963 1.580 3.207 1.00 96.50 117 LEU A CA 1
ATOM 982 C C . LEU A 1 117 ? 10.524 0.121 3.330 1.00 96.50 117 LEU A C 1
ATOM 984 O O . LEU A 1 117 ? 10.002 -0.287 4.366 1.00 96.50 117 LEU A O 1
ATOM 988 N N . GLY A 1 118 ? 10.705 -0.672 2.273 1.00 95.38 118 GLY A N 1
ATOM 989 C CA . GLY A 1 118 ? 10.171 -2.032 2.189 1.00 95.38 118 GLY A CA 1
ATOM 990 C C . GLY A 1 118 ? 10.813 -3.013 3.170 1.00 95.38 118 GLY A C 1
ATOM 991 O O . GLY A 1 118 ? 10.100 -3.785 3.800 1.00 95.38 118 GLY A O 1
ATOM 992 N N . LYS A 1 119 ? 12.139 -2.986 3.344 1.00 94.50 119 LYS A N 1
ATOM 993 C CA . LYS A 1 119 ? 12.852 -3.848 4.309 1.00 94.50 119 LYS A CA 1
ATOM 994 C C . LYS A 1 119 ? 12.556 -3.486 5.766 1.00 94.50 119 LYS A C 1
ATOM 996 O O . LYS A 1 119 ? 12.544 -4.371 6.615 1.00 94.50 119 LYS A O 1
ATOM 1001 N N . ASN A 1 120 ? 12.256 -2.215 6.025 1.00 94.00 120 ASN A N 1
ATOM 1002 C CA . ASN A 1 120 ? 12.001 -1.665 7.357 1.00 94.00 120 ASN A CA 1
ATOM 1003 C C . ASN A 1 120 ? 10.499 -1.507 7.658 1.00 94.00 120 ASN A C 1
ATOM 1005 O O . ASN A 1 120 ? 10.120 -0.767 8.563 1.00 94.00 120 ASN A O 1
ATOM 1009 N N . TRP A 1 121 ? 9.633 -2.214 6.919 1.00 95.75 121 TRP A N 1
ATOM 1010 C CA . TRP A 1 121 ? 8.172 -2.065 6.960 1.00 95.75 121 TRP A CA 1
ATOM 1011 C C . TRP A 1 121 ? 7.572 -2.053 8.376 1.00 95.75 121 TRP A C 1
ATOM 1013 O O . TRP A 1 121 ? 6.623 -1.314 8.636 1.00 95.75 121 TRP A O 1
ATOM 1023 N N . LEU A 1 122 ? 8.130 -2.839 9.303 1.00 95.00 122 LEU A N 1
ATOM 1024 C CA . LEU A 1 122 ? 7.634 -2.947 10.676 1.00 95.00 122 LEU A CA 1
ATOM 1025 C C . LEU A 1 122 ? 7.870 -1.657 11.480 1.00 95.00 122 LEU A C 1
ATOM 1027 O O . LEU A 1 122 ? 7.010 -1.255 12.268 1.00 95.00 122 LEU A O 1
ATOM 1031 N N . THR A 1 123 ? 9.011 -1.004 11.249 1.00 95.12 123 THR A N 1
ATOM 1032 C CA . THR A 1 123 ? 9.504 0.161 11.999 1.00 95.12 123 THR A CA 1
ATOM 1033 C C . THR A 1 123 ? 9.242 1.495 11.304 1.00 95.12 123 THR A C 1
ATOM 1035 O O . THR A 1 123 ? 9.561 2.536 11.872 1.00 95.12 123 THR A O 1
ATOM 1038 N N . ASN A 1 124 ? 8.660 1.493 10.101 1.00 96.06 124 ASN A N 1
ATOM 1039 C CA . ASN A 1 124 ? 8.309 2.722 9.389 1.00 96.06 124 ASN A CA 1
ATOM 1040 C C . ASN A 1 124 ? 7.383 3.611 10.231 1.00 96.06 124 ASN A C 1
ATOM 1042 O O . ASN A 1 124 ? 6.469 3.116 10.902 1.00 96.06 124 ASN A O 1
ATOM 1046 N N . ASN A 1 125 ? 7.580 4.927 10.151 1.00 95.38 125 ASN A N 1
ATOM 1047 C CA . ASN A 1 125 ? 6.616 5.894 10.674 1.00 95.38 125 ASN A CA 1
ATOM 1048 C C . ASN A 1 125 ? 5.307 5.858 9.848 1.00 95.38 125 ASN A C 1
ATOM 1050 O O . ASN A 1 125 ? 5.193 5.144 8.849 1.00 95.38 125 ASN A O 1
ATOM 1054 N N . ASP A 1 126 ? 4.299 6.613 10.282 1.00 95.31 126 ASP A N 1
ATOM 1055 C CA . ASP A 1 126 ? 2.978 6.619 9.646 1.00 95.31 126 ASP A CA 1
ATOM 1056 C C . ASP A 1 126 ? 3.000 7.145 8.198 1.00 95.31 126 ASP A C 1
ATOM 1058 O O . ASP A 1 126 ? 2.308 6.582 7.347 1.00 95.31 126 ASP A O 1
ATOM 1062 N N . LEU A 1 127 ? 3.820 8.160 7.896 1.00 95.12 127 LEU A N 1
ATOM 1063 C CA . LEU A 1 127 ? 3.962 8.721 6.544 1.00 95.12 127 LEU A CA 1
ATOM 1064 C C . LEU A 1 127 ? 4.574 7.700 5.581 1.00 95.12 127 LEU A C 1
ATOM 1066 O O . LEU A 1 127 ? 3.994 7.393 4.540 1.00 95.12 127 LEU A O 1
ATOM 1070 N N . ASP A 1 128 ? 5.698 7.107 5.968 1.00 96.19 128 ASP A N 1
ATOM 1071 C CA . ASP A 1 128 ? 6.400 6.103 5.170 1.00 96.19 128 ASP A CA 1
ATOM 1072 C C . ASP A 1 128 ? 5.560 4.834 4.991 1.00 96.19 128 ASP A C 1
ATOM 1074 O O . ASP A 1 128 ? 5.524 4.247 3.907 1.00 96.19 128 ASP A O 1
ATOM 1078 N N . ASN A 1 129 ? 4.825 4.414 6.028 1.00 96.69 129 ASN A N 1
ATOM 1079 C CA . ASN A 1 129 ? 3.892 3.297 5.913 1.00 96.69 129 ASN A CA 1
ATOM 1080 C C . ASN A 1 129 ? 2.735 3.616 4.954 1.00 96.69 129 ASN A C 1
ATOM 1082 O O . ASN A 1 129 ? 2.308 2.735 4.208 1.00 96.69 129 ASN A O 1
ATOM 1086 N N . ALA A 1 130 ? 2.219 4.849 4.957 1.00 96.06 130 ALA A N 1
ATOM 1087 C CA . ALA A 1 130 ? 1.173 5.269 4.028 1.00 96.06 130 ALA A CA 1
ATOM 1088 C C . ALA A 1 130 ? 1.662 5.241 2.575 1.00 96.06 130 ALA A C 1
ATOM 1090 O O . ALA A 1 130 ? 1.005 4.635 1.726 1.00 96.06 130 ALA A O 1
ATOM 1091 N N . ILE A 1 131 ? 2.842 5.804 2.301 1.00 96.00 131 ILE A N 1
ATOM 1092 C CA . ILE A 1 131 ? 3.471 5.775 0.971 1.00 96.00 131 ILE A CA 1
ATOM 1093 C C . ILE A 1 131 ? 3.688 4.333 0.515 1.00 96.00 131 ILE A C 1
ATOM 1095 O O . ILE A 1 131 ? 3.269 3.963 -0.583 1.00 96.00 131 ILE A O 1
ATOM 1099 N N . LEU A 1 132 ? 4.263 3.488 1.376 1.00 96.88 132 LEU A N 1
ATOM 1100 C CA . LEU A 1 132 ? 4.477 2.075 1.072 1.00 96.88 132 LEU A CA 1
ATOM 1101 C C . LEU A 1 132 ? 3.149 1.348 0.798 1.00 96.88 132 LEU A C 1
ATOM 1103 O O . LEU A 1 132 ? 3.063 0.557 -0.140 1.00 96.88 132 LEU A O 1
ATOM 1107 N N . CYS A 1 133 ? 2.093 1.633 1.565 1.00 96.06 133 CYS A N 1
ATOM 1108 C CA . CYS A 1 133 ? 0.764 1.059 1.350 1.00 96.06 133 CYS A CA 1
ATOM 1109 C C . CYS A 1 133 ? 0.171 1.460 -0.008 1.00 96.06 133 CYS A C 1
ATOM 1111 O O . CYS A 1 133 ? -0.370 0.604 -0.719 1.00 96.06 133 CYS A O 1
ATOM 1113 N N . PHE A 1 134 ? 0.270 2.738 -0.386 1.00 94.88 134 PHE A N 1
ATOM 1114 C CA . PHE A 1 134 ? -0.184 3.209 -1.693 1.00 94.88 134 PHE A CA 1
ATOM 1115 C C . PHE A 1 134 ? 0.602 2.552 -2.820 1.00 94.88 134 PHE A C 1
ATOM 1117 O O . PHE A 1 134 ? -0.008 1.987 -3.728 1.00 94.88 134 PHE A O 1
ATOM 1124 N N . LEU A 1 135 ? 1.930 2.517 -2.706 1.00 95.56 135 LEU A N 1
ATOM 1125 C CA . LEU A 1 135 ? 2.803 1.901 -3.696 1.00 95.56 135 LEU A CA 1
ATOM 1126 C C . LEU A 1 135 ? 2.463 0.423 -3.926 1.00 95.56 135 LEU A C 1
ATOM 1128 O O . LEU A 1 135 ? 2.264 -0.009 -5.061 1.00 95.56 135 LEU A O 1
ATOM 1132 N N . LEU A 1 136 ? 2.322 -0.350 -2.846 1.00 94.31 136 LEU A N 1
ATOM 1133 C CA . LEU A 1 136 ? 1.960 -1.770 -2.912 1.00 94.31 136 LEU A CA 1
ATOM 1134 C C . LEU A 1 136 ? 0.571 -1.996 -3.531 1.00 94.31 136 LEU A C 1
ATOM 1136 O O . LEU A 1 136 ? 0.303 -3.071 -4.066 1.00 94.31 136 LEU A O 1
ATOM 1140 N N . SER A 1 137 ? -0.311 -0.996 -3.477 1.00 92.31 137 SER A N 1
ATOM 1141 C CA . SER A 1 137 ? -1.667 -1.064 -4.035 1.00 92.31 137 SER A CA 1
ATOM 1142 C C . SER A 1 137 ? -1.727 -0.760 -5.536 1.00 92.31 137 SER A C 1
ATOM 1144 O O . SER A 1 137 ? -2.741 -1.055 -6.168 1.00 92.31 137 SER A O 1
ATOM 1146 N N . ILE A 1 138 ? -0.658 -0.203 -6.112 1.00 93.81 138 ILE A N 1
ATOM 1147 C CA . ILE A 1 138 ? -0.602 0.221 -7.519 1.00 93.81 138 ILE A CA 1
ATOM 1148 C C . ILE A 1 138 ? 0.475 -0.501 -8.335 1.00 93.81 138 ILE A C 1
ATOM 1150 O O . ILE A 1 138 ? 0.706 -0.155 -9.490 1.00 93.81 138 ILE A O 1
ATOM 1154 N N . LEU A 1 139 ? 1.146 -1.516 -7.786 1.00 94.25 139 LEU A N 1
ATOM 1155 C CA . LEU A 1 139 ? 2.178 -2.240 -8.536 1.00 94.25 139 LEU A CA 1
ATOM 1156 C C . LEU A 1 139 ? 1.632 -2.823 -9.845 1.00 94.25 139 LEU A C 1
ATOM 1158 O O . LEU A 1 139 ? 2.283 -2.711 -10.881 1.00 94.25 139 LEU A O 1
ATOM 1162 N N . HIS A 1 140 ? 0.428 -3.398 -9.805 1.00 94.56 140 HIS A N 1
ATOM 1163 C CA . HIS A 1 140 ? -0.133 -4.200 -10.887 1.00 94.56 140 HIS A CA 1
ATOM 1164 C C . HIS A 1 140 ? -1.579 -3.836 -11.199 1.00 94.56 140 HIS A C 1
ATOM 1166 O O . HIS A 1 140 ? -2.382 -3.644 -10.288 1.00 94.56 140 HIS A O 1
ATOM 1172 N N . GLY A 1 141 ? -1.916 -3.802 -12.489 1.00 92.69 141 GLY A N 1
ATOM 1173 C CA . GLY A 1 141 ? -3.277 -3.598 -12.971 1.00 92.69 141 GLY A CA 1
ATOM 1174 C C . GLY A 1 141 ? -3.337 -3.267 -14.460 1.00 92.69 141 GLY A C 1
ATOM 1175 O O . GLY A 1 141 ? 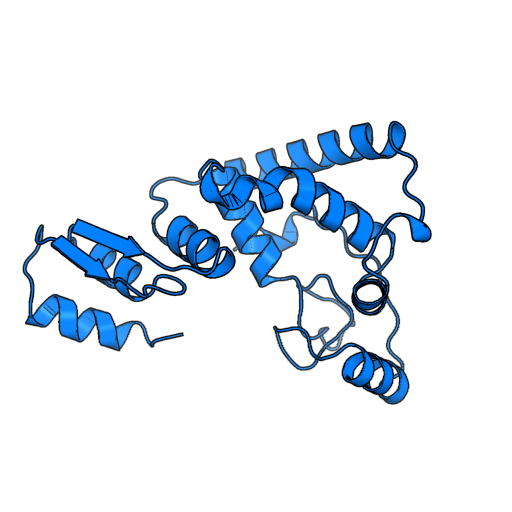-2.331 -3.332 -1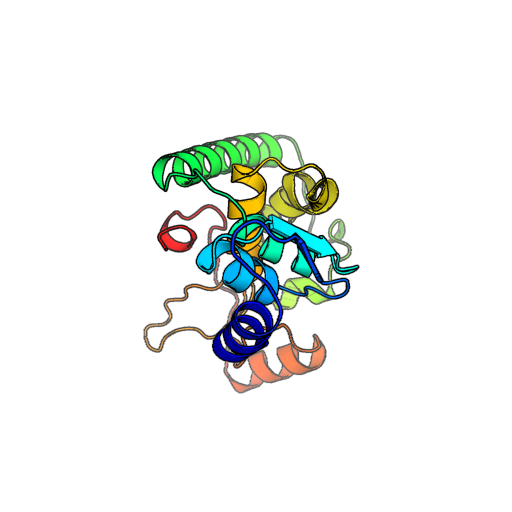5.171 1.00 92.69 141 GLY A O 1
ATOM 1176 N N . ASN A 1 142 ? -4.536 -2.938 -14.933 1.00 91.25 142 ASN A N 1
ATOM 1177 C CA . ASN A 1 142 ? -4.805 -2.736 -16.353 1.00 91.25 142 ASN A CA 1
ATOM 1178 C C . ASN A 1 142 ? -4.539 -1.286 -16.783 1.00 91.25 142 ASN A C 1
ATOM 1180 O O . ASN A 1 142 ? -4.858 -0.342 -16.055 1.00 91.25 142 ASN A O 1
ATOM 1184 N N . GLU A 1 143 ? -4.005 -1.114 -17.990 1.00 91.62 143 GLU A N 1
ATOM 1185 C CA . GLU A 1 143 ? -4.000 0.182 -18.669 1.00 91.62 143 GLU A CA 1
ATOM 1186 C C . GLU A 1 143 ? -5.425 0.578 -19.081 1.00 91.62 143 GLU A C 1
ATOM 1188 O O . GLU A 1 143 ? -6.284 -0.257 -19.381 1.00 91.62 143 GLU A O 1
ATOM 1193 N N . ARG A 1 144 ? -5.685 1.883 -19.102 1.00 89.44 144 ARG A N 1
ATOM 1194 C CA . ARG A 1 144 ? -6.917 2.443 -19.657 1.00 89.44 144 ARG A CA 1
ATOM 1195 C C . ARG A 1 144 ? -6.865 2.388 -21.185 1.00 89.44 144 ARG A C 1
ATOM 1197 O O . ARG A 1 144 ? -5.807 2.236 -21.790 1.00 89.44 144 ARG A O 1
ATOM 1204 N N . LYS A 1 145 ? -8.025 2.559 -21.827 1.00 85.94 145 LYS A N 1
ATOM 1205 C CA . LYS A 1 145 ? -8.152 2.518 -23.297 1.00 85.94 145 LYS A CA 1
ATOM 1206 C C . LYS A 1 145 ? -7.324 3.587 -24.017 1.00 85.94 145 LYS A C 1
ATOM 1208 O O . LYS A 1 145 ? -6.943 3.380 -25.160 1.00 85.94 145 LYS A O 1
ATOM 1213 N N . ASP A 1 146 ? -7.061 4.709 -23.354 1.00 87.19 146 ASP A N 1
ATOM 1214 C CA . ASP A 1 146 ? -6.222 5.802 -23.859 1.00 87.19 146 ASP A CA 1
ATOM 1215 C C . ASP A 1 146 ? -4.712 5.546 -23.669 1.00 87.19 146 ASP A C 1
ATOM 1217 O O . ASP A 1 146 ? -3.892 6.393 -24.011 1.00 87.19 146 ASP A O 1
ATOM 1221 N N . GLY A 1 147 ? -4.329 4.387 -23.120 1.00 80.88 147 GLY A N 1
ATOM 1222 C CA . GLY A 1 147 ? -2.943 4.016 -22.844 1.00 80.88 147 GLY A CA 1
ATOM 1223 C C . GLY A 1 147 ? -2.366 4.612 -21.557 1.00 80.88 147 GLY A C 1
ATOM 1224 O O . GLY A 1 147 ? -1.206 4.326 -21.243 1.00 80.88 147 GLY A O 1
ATOM 1225 N N . SER A 1 148 ? -3.143 5.406 -20.808 1.00 85.81 148 SER A N 1
ATOM 1226 C CA . SER A 1 148 ? -2.770 5.888 -19.476 1.00 85.81 148 SER A CA 1
ATOM 1227 C C . SER A 1 148 ? -2.954 4.798 -18.417 1.00 85.81 148 SER A C 1
ATOM 1229 O O . SER A 1 148 ? -3.720 3.847 -18.590 1.00 85.81 148 SER A O 1
ATOM 1231 N N . SER A 1 149 ? -2.249 4.914 -17.292 1.00 89.69 149 SER A N 1
ATOM 1232 C CA . SER A 1 149 ? -2.326 3.927 -16.217 1.00 89.69 149 SER A CA 1
ATOM 1233 C C . SER A 1 149 ? -2.126 4.548 -14.848 1.00 89.69 149 SER A C 1
ATOM 1235 O O . SER A 1 149 ? -1.318 5.458 -14.679 1.00 89.69 149 SER A O 1
ATOM 1237 N N . SER A 1 150 ? -2.836 4.003 -13.864 1.00 90.31 150 SER A N 1
ATOM 1238 C CA . SER A 1 150 ? -2.605 4.282 -12.445 1.00 90.31 150 SER A CA 1
ATOM 1239 C C . SER A 1 150 ? -1.679 3.257 -11.788 1.00 90.31 150 SER A C 1
ATOM 1241 O O . SER A 1 150 ? -1.419 3.368 -10.597 1.00 90.31 150 SER A O 1
ATOM 1243 N N . TYR A 1 151 ? -1.211 2.261 -12.542 1.00 94.50 151 TYR A N 1
ATOM 1244 C CA . TYR A 1 151 ? -0.356 1.186 -12.046 1.00 94.50 151 TYR A CA 1
ATOM 1245 C C . TYR A 1 151 ? 1.099 1.404 -12.447 1.00 94.50 151 TYR A C 1
ATOM 1247 O O . TYR A 1 151 ? 1.373 2.250 -13.291 1.00 94.50 151 TYR A O 1
ATOM 1255 N N . LEU A 1 152 ? 2.037 0.619 -11.925 1.00 95.06 152 LEU A N 1
ATOM 1256 C CA . LEU A 1 152 ? 3.460 0.743 -12.270 1.00 95.06 152 LEU A CA 1
ATOM 1257 C C . LEU A 1 152 ? 3.942 -0.312 -13.269 1.00 95.06 152 LEU A C 1
ATOM 1259 O O . LEU A 1 152 ? 4.828 -0.031 -14.071 1.00 95.06 152 LEU A O 1
ATOM 1263 N N . SER A 1 153 ? 3.336 -1.498 -13.276 1.00 94.62 153 SER A N 1
ATOM 1264 C CA . SER A 1 153 ? 3.721 -2.563 -14.200 1.00 94.62 153 SER A CA 1
ATOM 1265 C C . SER A 1 153 ? 3.128 -2.407 -15.596 1.00 94.62 153 SER A C 1
ATOM 1267 O O . SER A 1 153 ? 2.185 -1.640 -15.820 1.00 94.62 153 SER A O 1
ATOM 1269 N N . ILE A 1 154 ? 3.608 -3.243 -16.515 1.00 93.81 154 ILE A N 1
ATOM 1270 C CA . ILE A 1 154 ? 2.935 -3.589 -17.763 1.00 93.81 154 ILE A CA 1
ATOM 1271 C C . ILE A 1 154 ? 1.459 -3.894 -17.519 1.00 93.81 154 ILE A C 1
ATOM 1273 O O . ILE A 1 154 ? 1.085 -4.390 -16.448 1.00 93.81 154 ILE A O 1
ATOM 1277 N N . SER A 1 155 ? 0.633 -3.579 -18.518 1.00 92.88 155 SER A N 1
ATOM 1278 C CA . SER A 1 155 ? -0.802 -3.831 -18.459 1.00 92.88 155 SER A CA 1
ATOM 1279 C C . SER A 1 155 ? -1.084 -5.298 -18.148 1.00 92.88 155 SER A C 1
ATOM 1281 O O . SER A 1 155 ? -0.571 -6.195 -18.822 1.00 92.88 155 SER A O 1
ATOM 1283 N N . MET A 1 156 ? -1.909 -5.543 -17.134 1.00 89.06 156 MET A N 1
ATOM 1284 C CA . MET A 1 156 ? -2.331 -6.880 -16.734 1.00 89.06 156 MET A CA 1
ATOM 1285 C C . MET A 1 156 ? -3.832 -6.919 -16.450 1.00 89.06 156 MET A C 1
ATOM 1287 O O . MET A 1 156 ? -4.405 -5.931 -15.993 1.00 89.06 156 MET A O 1
ATOM 1291 N N . PRO A 1 157 ? -4.484 -8.075 -16.663 1.00 85.56 157 PRO A N 1
ATOM 1292 C CA . PRO A 1 157 ? -5.925 -8.201 -16.454 1.00 85.56 157 PRO A CA 1
ATOM 1293 C C . PRO A 1 157 ? -6.324 -8.135 -14.971 1.00 85.56 157 PRO A C 1
ATOM 1295 O O . PRO A 1 157 ? -7.485 -7.891 -14.664 1.00 85.56 157 PRO A O 1
ATOM 1298 N N . ASN A 1 158 ? -5.375 -8.341 -14.053 1.00 87.88 158 ASN A N 1
ATOM 1299 C CA . ASN A 1 158 ? -5.608 -8.393 -12.613 1.00 87.88 158 ASN A CA 1
ATOM 1300 C C . ASN A 1 158 ? -4.710 -7.402 -11.868 1.00 87.88 158 ASN A C 1
ATOM 1302 O O . ASN A 1 158 ? -3.652 -7.014 -12.356 1.00 87.88 158 ASN A O 1
ATOM 1306 N N . THR A 1 159 ? -5.105 -7.057 -10.642 1.00 87.94 159 THR A N 1
ATOM 1307 C CA . THR A 1 159 ? -4.340 -6.180 -9.737 1.00 87.94 159 THR A CA 1
ATOM 1308 C C . THR A 1 159 ? -3.294 -6.920 -8.895 1.00 87.94 159 THR A C 1
ATOM 1310 O O . THR A 1 159 ? -2.763 -6.393 -7.921 1.00 87.94 159 THR A O 1
ATOM 1313 N N . ILE A 1 160 ? -3.003 -8.166 -9.266 1.00 86.06 160 ILE A N 1
ATOM 1314 C CA . ILE A 1 160 ? -1.965 -9.016 -8.684 1.00 86.06 160 ILE A CA 1
ATOM 1315 C C . ILE A 1 160 ? -1.081 -9.543 -9.811 1.00 86.06 160 ILE A C 1
ATOM 1317 O O . ILE A 1 160 ? -1.550 -9.711 -10.941 1.00 86.06 160 ILE A O 1
ATOM 1321 N N . SER A 1 161 ? 0.188 -9.813 -9.510 1.00 85.31 161 SER A N 1
ATOM 1322 C CA . SER A 1 161 ? 1.075 -10.449 -10.478 1.00 85.31 161 SER A CA 1
ATOM 1323 C C . SER A 1 161 ? 0.633 -11.883 -10.760 1.00 85.31 161 SER A C 1
ATOM 1325 O O . SER A 1 161 ? 0.184 -12.616 -9.878 1.00 85.31 161 SER A O 1
ATOM 1327 N N . MET A 1 162 ? 0.776 -12.274 -12.023 1.00 88.81 162 MET A N 1
ATOM 1328 C CA . MET A 1 162 ? 0.693 -13.664 -12.462 1.00 88.81 162 MET A CA 1
ATOM 1329 C C . MET A 1 162 ? 2.100 -14.244 -12.600 1.00 88.81 162 MET A C 1
ATOM 1331 O O . MET A 1 162 ? 3.089 -13.516 -12.513 1.00 88.81 162 MET A O 1
ATOM 1335 N N . SER A 1 163 ? 2.210 -15.554 -12.831 1.00 90.44 163 SER A N 1
ATOM 1336 C CA . SER A 1 163 ? 3.519 -16.178 -13.037 1.00 90.44 163 SER A CA 1
ATOM 1337 C C . SER A 1 163 ? 4.266 -15.530 -14.219 1.00 90.44 163 SER A C 1
ATOM 1339 O O . SER A 1 163 ? 3.631 -15.149 -15.210 1.00 90.44 163 SER A O 1
ATOM 1341 N N . PRO A 1 164 ? 5.609 -15.433 -14.177 1.00 89.62 164 PRO A N 1
ATOM 1342 C CA . PRO A 1 164 ? 6.381 -14.798 -15.246 1.00 89.62 164 PRO A CA 1
ATOM 1343 C C . PRO A 1 164 ? 6.084 -15.377 -16.636 1.00 89.62 164 PRO A C 1
ATOM 1345 O O . PRO A 1 164 ? 5.943 -14.632 -17.600 1.00 89.62 164 PRO A O 1
ATOM 1348 N N . ASN A 1 165 ? 5.911 -16.699 -16.747 1.00 91.19 165 ASN A N 1
ATOM 1349 C CA . ASN A 1 165 ? 5.581 -17.356 -18.017 1.00 91.19 165 ASN A CA 1
ATOM 1350 C C . ASN A 1 165 ? 4.190 -16.980 -18.541 1.00 91.19 165 ASN A C 1
ATOM 1352 O O . ASN A 1 165 ? 4.027 -16.775 -19.744 1.00 91.19 165 ASN A O 1
ATOM 1356 N N . TYR A 1 166 ? 3.199 -16.850 -17.655 1.00 91.56 166 TYR A N 1
ATOM 1357 C CA . TYR A 1 166 ? 1.884 -16.352 -18.050 1.00 91.56 166 TYR A CA 1
ATOM 1358 C C . TYR A 1 166 ? 1.997 -14.929 -18.602 1.00 91.56 166 TYR A C 1
ATOM 1360 O O . TYR A 1 166 ? 1.471 -14.641 -19.677 1.00 91.56 166 TYR A O 1
ATOM 1368 N N . VAL A 1 167 ? 2.737 -14.059 -17.909 1.00 91.25 167 VAL A N 1
ATOM 1369 C CA . VAL A 1 167 ? 2.919 -12.665 -18.331 1.00 91.25 167 VAL A CA 1
ATOM 1370 C C . VAL A 1 167 ? 3.687 -12.564 -19.651 1.00 91.25 167 VAL A C 1
ATOM 1372 O O . VAL A 1 167 ? 3.255 -11.807 -20.514 1.00 91.25 167 VAL A O 1
ATOM 1375 N N . LYS A 1 168 ? 4.722 -13.387 -19.891 1.00 91.19 168 LYS A N 1
ATOM 1376 C CA . LYS A 1 168 ? 5.404 -13.486 -21.206 1.00 91.19 168 LYS A CA 1
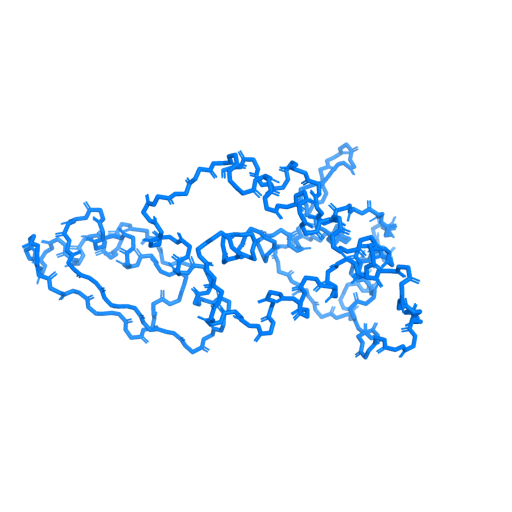ATOM 1377 C C . LYS A 1 168 ? 4.415 -13.723 -22.341 1.00 91.19 168 LYS A C 1
ATOM 1379 O O . LYS A 1 168 ? 4.424 -13.002 -23.339 1.00 91.19 168 LYS A O 1
ATOM 1384 N N . ASN A 1 169 ? 3.546 -14.715 -22.174 1.00 92.94 169 ASN A N 1
ATOM 1385 C CA . ASN A 1 169 ? 2.554 -15.065 -23.186 1.00 92.94 169 ASN A CA 1
ATOM 1386 C C . ASN A 1 169 ? 1.500 -13.965 -23.346 1.00 92.94 169 ASN A C 1
ATOM 1388 O O . ASN A 1 169 ? 1.137 -13.623 -24.468 1.00 92.94 169 ASN A O 1
ATOM 1392 N N . TYR A 1 170 ? 1.044 -13.374 -22.239 1.00 92.94 170 TYR A N 1
ATOM 1393 C CA . TYR A 1 170 ? 0.074 -12.281 -22.260 1.00 92.94 170 TYR A CA 1
ATOM 1394 C C . TYR A 1 170 ? 0.611 -11.050 -23.000 1.00 92.94 170 TYR A C 1
ATOM 1396 O O . TYR A 1 170 ? -0.089 -10.497 -23.846 1.00 92.94 170 TYR A O 1
ATOM 1404 N N . ILE A 1 171 ? 1.863 -10.662 -22.739 1.00 92.94 171 ILE A N 1
ATOM 1405 C CA . ILE A 1 171 ? 2.549 -9.559 -23.424 1.00 92.94 171 ILE A CA 1
ATOM 1406 C C . ILE A 1 171 ? 2.605 -9.814 -24.928 1.00 92.94 171 ILE A C 1
ATOM 1408 O O . ILE A 1 171 ? 2.212 -8.945 -25.704 1.00 92.94 171 ILE A O 1
ATOM 1412 N N . LYS A 1 172 ? 3.042 -11.013 -25.333 1.00 93.69 172 LYS A N 1
ATOM 1413 C CA . LYS A 1 172 ? 3.152 -11.393 -26.746 1.00 93.69 172 LYS A CA 1
ATOM 1414 C C . LYS A 1 172 ? 1.797 -11.373 -27.453 1.00 93.69 172 LYS A C 1
ATOM 1416 O O . LYS A 1 172 ? 1.694 -10.839 -28.548 1.00 93.69 172 LYS A O 1
ATOM 1421 N N . ASN A 1 173 ? 0.759 -11.925 -26.829 1.00 94.88 173 ASN A N 1
ATOM 1422 C CA . ASN A 1 173 ? -0.569 -12.025 -27.439 1.00 94.88 173 ASN A CA 1
ATOM 1423 C C . ASN A 1 173 ? -1.274 -10.668 -27.572 1.00 94.88 173 ASN A C 1
ATOM 1425 O O . ASN A 1 173 ? -2.097 -10.497 -28.465 1.00 94.88 173 ASN A O 1
ATOM 1429 N N . ASN A 1 174 ? -0.963 -9.715 -26.689 1.00 91.94 174 ASN A N 1
ATOM 1430 C CA . ASN A 1 174 ? -1.584 -8.389 -26.667 1.00 91.94 174 ASN A CA 1
ATOM 1431 C C . ASN A 1 174 ? -0.662 -7.281 -27.208 1.00 91.94 174 ASN A C 1
ATOM 1433 O O . ASN A 1 174 ? -1.017 -6.110 -27.114 1.00 91.94 174 ASN A O 1
ATOM 1437 N N . ASN A 1 175 ? 0.511 -7.630 -27.757 1.00 92.88 175 ASN A N 1
ATOM 1438 C CA . ASN A 1 175 ? 1.522 -6.693 -28.266 1.00 92.88 175 ASN A CA 1
ATOM 1439 C C . ASN A 1 175 ? 1.858 -5.556 -27.281 1.00 92.88 175 ASN A C 1
ATOM 1441 O O . ASN A 1 175 ? 1.921 -4.384 -27.652 1.00 92.88 175 ASN A O 1
ATOM 1445 N N . LEU A 1 176 ? 2.045 -5.903 -26.006 1.00 92.88 176 LEU A N 1
ATOM 1446 C CA . LEU A 1 176 ? 2.318 -4.926 -24.953 1.00 92.88 176 LEU A CA 1
ATOM 1447 C C . LEU A 1 176 ? 3.802 -4.560 -24.900 1.00 92.88 176 LEU A C 1
ATOM 1449 O O . LEU A 1 176 ? 4.675 -5.392 -25.140 1.00 92.88 176 LEU A O 1
ATOM 1453 N N . THR A 1 177 ? 4.087 -3.322 -24.511 1.00 92.38 177 THR A N 1
ATOM 1454 C CA . THR A 1 177 ? 5.447 -2.825 -24.294 1.00 92.38 177 THR A CA 1
ATOM 1455 C C . THR A 1 177 ? 5.589 -2.248 -22.893 1.00 92.38 177 THR A C 1
ATOM 1457 O O . THR A 1 177 ? 4.629 -1.748 -22.300 1.00 92.38 177 THR A O 1
ATOM 1460 N N . LEU A 1 178 ? 6.798 -2.336 -22.339 1.00 92.69 178 LEU A N 1
ATOM 1461 C CA . LEU A 1 178 ? 7.114 -1.711 -21.060 1.00 92.69 178 LEU A CA 1
ATOM 1462 C C . LEU A 1 178 ? 7.215 -0.200 -21.254 1.00 92.69 178 LEU A C 1
ATOM 1464 O O . LEU A 1 178 ? 7.999 0.275 -22.071 1.00 92.69 178 LEU A O 1
ATOM 1468 N N . LYS A 1 179 ? 6.428 0.548 -20.481 1.00 93.25 179 LYS A N 1
ATOM 1469 C CA . LYS A 1 179 ? 6.445 2.011 -20.455 1.00 93.25 179 LYS A CA 1
ATOM 1470 C C . LYS A 1 179 ? 7.025 2.474 -19.128 1.00 93.25 179 LYS A C 1
ATOM 1472 O O . LYS A 1 179 ? 6.670 1.918 -18.088 1.00 93.25 179 LYS A O 1
ATOM 1477 N N . TYR A 1 180 ? 7.883 3.488 -19.165 1.00 94.62 180 TYR A N 1
ATOM 1478 C CA . TYR A 1 180 ? 8.352 4.140 -17.949 1.00 94.62 180 TYR A CA 1
ATOM 1479 C C . TYR A 1 180 ? 7.181 4.764 -17.186 1.00 94.62 180 TYR A C 1
ATOM 1481 O O . TYR A 1 180 ? 6.307 5.407 -17.772 1.00 94.62 180 TYR A O 1
ATOM 1489 N N . ARG A 1 181 ? 7.174 4.559 -15.871 1.00 93.69 181 ARG A N 1
ATOM 1490 C CA . ARG A 1 181 ? 6.229 5.153 -14.928 1.00 93.69 181 ARG A CA 1
ATOM 1491 C C . ARG A 1 181 ? 6.996 5.569 -13.675 1.00 93.69 181 ARG A C 1
ATOM 1493 O O . ARG A 1 181 ? 7.493 4.697 -12.971 1.00 93.69 181 ARG A O 1
ATOM 1500 N N . ASN A 1 182 ? 7.082 6.876 -13.427 1.00 94.88 182 ASN A N 1
ATOM 1501 C CA . ASN A 1 182 ? 7.802 7.438 -12.280 1.00 94.88 182 ASN A CA 1
ATOM 1502 C C . ASN A 1 182 ? 7.097 7.054 -10.966 1.00 94.88 182 ASN A C 1
ATOM 1504 O O . ASN A 1 182 ? 5.988 7.519 -10.722 1.00 94.88 182 ASN A O 1
ATOM 1508 N N . VAL A 1 183 ? 7.730 6.252 -10.112 1.00 96.06 183 VAL A N 1
ATOM 1509 C CA . VAL A 1 183 ? 7.220 5.799 -8.800 1.00 96.06 183 VAL A CA 1
ATOM 1510 C C . VAL A 1 183 ? 6.851 6.953 -7.858 1.00 96.06 183 VAL A C 1
ATOM 1512 O O . VAL A 1 183 ? 5.915 6.828 -7.062 1.00 96.06 183 VAL A O 1
ATOM 1515 N N . PHE A 1 184 ? 7.547 8.080 -7.965 1.00 95.38 184 PHE A N 1
ATOM 1516 C CA . PHE A 1 184 ? 7.357 9.284 -7.156 1.00 95.38 184 PHE A CA 1
ATOM 1517 C C . PHE A 1 184 ? 6.273 10.213 -7.711 1.00 95.38 184 PHE A C 1
ATOM 1519 O O . PHE A 1 184 ? 5.916 11.209 -7.090 1.00 95.38 184 PHE A O 1
ATOM 1526 N N . HIS A 1 185 ? 5.673 9.895 -8.861 1.00 90.56 185 HIS A N 1
ATOM 1527 C CA . HIS A 1 185 ? 4.691 10.786 -9.463 1.00 90.56 185 HIS A CA 1
ATOM 1528 C C . HIS A 1 185 ? 3.464 10.993 -8.556 1.00 90.56 185 HIS A C 1
ATOM 1530 O O . HIS A 1 185 ? 2.694 10.067 -8.280 1.00 90.56 185 HIS A O 1
ATOM 1536 N N . SER A 1 186 ? 3.210 12.251 -8.183 1.00 76.62 186 SER A N 1
ATOM 1537 C CA . SER A 1 186 ? 2.174 12.647 -7.214 1.00 76.62 186 SER A CA 1
ATOM 1538 C C . SER A 1 186 ? 0.774 12.083 -7.488 1.00 76.62 186 SER A C 1
ATOM 1540 O O . SER A 1 186 ? 0.009 11.860 -6.554 1.00 76.62 186 SER A O 1
ATOM 1542 N N . GLN A 1 187 ? 0.411 11.824 -8.753 1.00 78.81 187 GLN A N 1
ATOM 1543 C CA . GLN A 1 187 ? -0.906 11.277 -9.128 1.00 78.81 187 GLN A CA 1
ATOM 1544 C C . GLN A 1 187 ? -1.277 9.969 -8.422 1.00 78.81 187 GLN A C 1
ATOM 1546 O O . GLN A 1 187 ? -2.461 9.702 -8.234 1.00 78.81 187 GLN A O 1
ATOM 1551 N N . TYR A 1 188 ? -0.286 9.172 -8.033 1.00 76.06 188 TYR A N 1
ATOM 1552 C CA . TYR A 1 188 ? -0.493 7.894 -7.359 1.00 76.06 188 TYR A CA 1
ATOM 1553 C C . TYR A 1 188 ? -0.938 8.039 -5.902 1.00 76.06 188 TYR A C 1
ATOM 1555 O O . TYR A 1 188 ? -1.510 7.112 -5.335 1.00 76.06 188 TYR A O 1
ATOM 1563 N N . TYR A 1 189 ? -0.739 9.221 -5.326 1.00 74.38 189 TYR A N 1
ATOM 1564 C CA . TYR A 1 189 ? -0.907 9.498 -3.902 1.00 74.38 189 TYR A CA 1
ATOM 1565 C C . TYR A 1 189 ? -1.997 10.551 -3.652 1.00 74.38 189 TYR A C 1
ATOM 1567 O O . TYR A 1 189 ? -2.031 11.209 -2.617 1.00 74.38 189 TYR A O 1
ATOM 1575 N N . LYS A 1 190 ? -2.891 10.757 -4.633 1.00 59.66 190 LYS A N 1
ATOM 1576 C CA . LYS A 1 190 ? -3.940 11.788 -4.579 1.00 59.66 190 LYS A CA 1
ATOM 1577 C C . LYS A 1 190 ? -5.236 11.363 -3.877 1.00 59.66 190 LYS A C 1
ATOM 1579 O O . LYS A 1 190 ? -6.069 12.259 -3.706 1.00 59.66 190 LYS A O 1
ATOM 1584 N N . ASN A 1 191 ? -5.389 10.089 -3.503 1.00 49.09 191 ASN A N 1
ATOM 1585 C CA . ASN A 1 191 ? -6.637 9.496 -2.995 1.00 49.09 191 ASN A CA 1
ATOM 1586 C C . ASN A 1 191 ? -6.756 9.525 -1.473 1.00 49.09 191 ASN A C 1
ATOM 1588 O O . ASN A 1 191 ? -5.784 9.109 -0.806 1.00 49.09 191 ASN A O 1
#

Sequence (191 aa):
MLPLELPTYFISKYSKENDLVMDNFSGRGSSLVAARMLKRNFIGNDLNPYAYVCSKFKTIKNIKKEDILNQIDNLENEFLIWKENNLIYPEDLIFNDIKIFFHWDTLVELFFIREKLGKNWLTNNDLDNAILCFLLSILHGNERKDGSSSYLSISMPNTISMSPNYVKNYIKNNNLTLKYRNVFHSQYYKN

pLDDT: mean 91.4, std 8.38, range [49.09, 98.5]

Organism: NCBI:txid519450

Foldseek 3Di:
DDDLVVLLVVCVVPHAAAAEDEAADCFLNSNVLSCVVRNYHYDYHHPDLLSCLNNLLSVDDDDDLVLLLVVLVVLVVVLVVVPVVDDDDPVNPPPPLCCLWADPVLVSSVVSLCVVDVVCSVPDDNSSSLLVNLLLQAQAEAADPVRHGLHGTWGDHDSDDDGSVVSVVVCVVVVTDHDGDDSSPSVSSPD

Radius of gyration: 18.98 Å; chains: 1; bounding box: 50×35×53 Å

InterPro domains:
  IPR002941 DNA methylase N-4/N-6 [PF01555] (2-51)
  IPR029063 S-adenosyl-L-methionine-dependent methyltransferase superfamily [G3DSA:3.40.50.150] (1-86)
  IPR029063 S-adenosyl-L-methionine-dependent methyltransferase superfamily [SSF53335] (2-70)

Secondary structure (DSSP, 8-state):
---THHHHHHHHHH--TT-EEEETT-TTTHHHHHHHHTT-EEEE--S-HHHHHHHHHHH-----HHHHHHHHHHHHHHHHHHHHH----TTT-S-TTTTTTS-HHHHHHHHHHIIIIITTTTT--HHHHHHHHHHHHHSS-PPPTTS--SSSSS--SSSSPPPHHHHHHHHHHTT-------TT-GGGG--